Protein AF-A0A4S4ZZF5-F1 (afdb_monomer_lite)

Structure (mmCIF, N/CA/C/O backbone):
data_AF-A0A4S4ZZF5-F1
#
_entry.id   AF-A0A4S4ZZF5-F1
#
loop_
_atom_site.group_PDB
_atom_site.id
_atom_site.type_symbol
_atom_site.label_atom_id
_atom_site.label_alt_id
_atom_site.label_comp_id
_atom_site.label_asym_id
_atom_site.label_entity_id
_atom_site.label_seq_id
_atom_site.pdbx_PDB_ins_code
_atom_site.Cartn_x
_atom_site.Cartn_y
_atom_site.Cartn_z
_atom_site.occupancy
_atom_site.B_iso_or_equiv
_atom_site.auth_seq_id
_atom_site.auth_comp_id
_atom_site.auth_asym_id
_atom_site.auth_atom_id
_atom_site.pdbx_PDB_model_num
ATOM 1 N N . MET A 1 1 ? 10.092 -29.189 5.277 1.00 41.16 1 MET A N 1
ATOM 2 C CA . MET A 1 1 ? 10.350 -27.805 4.803 1.00 41.16 1 MET A CA 1
ATOM 3 C C . MET A 1 1 ? 10.987 -27.735 3.407 1.00 41.16 1 MET A C 1
ATOM 5 O O . MET A 1 1 ? 10.984 -26.665 2.818 1.00 41.16 1 MET A O 1
ATOM 9 N N . HIS A 1 2 ? 11.464 -28.843 2.822 1.00 36.31 2 HIS A N 1
ATOM 10 C CA . HIS A 1 2 ? 12.107 -28.842 1.495 1.00 36.31 2 HIS A CA 1
ATOM 11 C C . HIS A 1 2 ? 11.129 -28.668 0.315 1.00 36.31 2 HIS A C 1
ATOM 13 O O . HIS A 1 2 ? 11.481 -28.087 -0.705 1.00 36.31 2 HIS A O 1
ATOM 19 N N . SER A 1 3 ? 9.857 -29.044 0.479 1.00 37.91 3 SER A N 1
ATOM 20 C CA . SER A 1 3 ? 8.830 -28.929 -0.570 1.00 37.91 3 SER A CA 1
ATOM 21 C C . SER A 1 3 ? 8.403 -27.487 -0.892 1.00 37.91 3 SER A C 1
ATOM 23 O O . SER A 1 3 ? 7.750 -27.259 -1.906 1.00 37.91 3 SER A O 1
ATOM 25 N N . ALA A 1 4 ? 8.736 -26.514 -0.035 1.00 44.81 4 ALA A N 1
ATOM 26 C CA . ALA A 1 4 ? 8.460 -25.095 -0.275 1.00 44.81 4 ALA A CA 1
ATOM 27 C C . ALA A 1 4 ? 9.569 -24.421 -1.105 1.00 44.81 4 ALA A C 1
ATOM 29 O O . ALA A 1 4 ? 9.272 -23.570 -1.936 1.00 44.81 4 ALA A O 1
ATOM 30 N N . LEU A 1 5 ? 10.824 -24.851 -0.936 1.00 48.72 5 LEU A N 1
ATOM 31 C CA . LEU A 1 5 ? 11.985 -24.323 -1.663 1.00 48.72 5 LEU A CA 1
ATOM 32 C C . LEU A 1 5 ? 11.990 -24.746 -3.138 1.00 48.72 5 LEU A C 1
ATOM 34 O O . LEU A 1 5 ? 12.225 -23.914 -4.009 1.00 48.72 5 LEU A O 1
ATOM 38 N N . ILE A 1 6 ? 11.612 -25.995 -3.429 1.00 53.88 6 ILE A N 1
ATOM 39 C CA . ILE A 1 6 ? 11.491 -26.497 -4.811 1.00 53.88 6 ILE A CA 1
ATOM 40 C C . ILE A 1 6 ? 10.441 -25.694 -5.601 1.00 53.88 6 ILE A C 1
ATOM 42 O O . ILE A 1 6 ? 10.640 -25.394 -6.773 1.00 53.88 6 ILE A O 1
ATOM 46 N N . LYS A 1 7 ? 9.349 -25.262 -4.957 1.00 50.53 7 LYS A N 1
ATOM 47 C CA . LYS A 1 7 ? 8.300 -24.460 -5.612 1.00 50.53 7 LYS A CA 1
ATOM 48 C C . LYS A 1 7 ? 8.754 -23.036 -5.946 1.00 50.53 7 LYS A C 1
ATOM 50 O O . LYS A 1 7 ? 8.304 -22.486 -6.945 1.00 50.53 7 LYS A O 1
ATOM 55 N N . ILE A 1 8 ? 9.649 -22.457 -5.142 1.00 58.41 8 ILE A N 1
ATOM 56 C CA . ILE A 1 8 ? 10.219 -21.126 -5.396 1.00 58.41 8 ILE A CA 1
ATOM 57 C C . ILE A 1 8 ? 11.227 -21.198 -6.551 1.00 58.41 8 ILE A C 1
ATOM 59 O O . ILE A 1 8 ? 11.157 -20.377 -7.460 1.00 58.41 8 ILE A O 1
ATOM 63 N N . LEU A 1 9 ? 12.091 -22.220 -6.578 1.00 55.22 9 LEU A N 1
ATOM 64 C CA . LEU A 1 9 ? 13.053 -22.430 -7.669 1.00 55.22 9 LEU A CA 1
ATOM 65 C C . LEU A 1 9 ? 12.366 -22.692 -9.017 1.00 55.22 9 LEU A C 1
ATOM 67 O O . LEU A 1 9 ? 12.744 -22.094 -10.020 1.00 55.22 9 LEU A O 1
ATOM 71 N N . VAL A 1 10 ? 11.305 -23.504 -9.036 1.00 59.22 10 VAL A N 1
ATOM 72 C CA . VAL A 1 10 ? 10.522 -23.748 -10.260 1.00 59.22 10 VAL A CA 1
ATOM 73 C C . VAL A 1 10 ? 9.772 -22.486 -10.709 1.00 59.22 10 VAL A C 1
ATOM 75 O O . VAL A 1 10 ? 9.720 -22.205 -11.901 1.00 59.22 10 VAL A O 1
ATOM 78 N N . GLY A 1 11 ? 9.245 -21.678 -9.781 1.00 52.75 11 GLY A N 1
ATOM 79 C CA . GLY A 1 11 ? 8.575 -20.415 -10.119 1.00 52.75 11 GLY A CA 1
ATOM 80 C C . GLY A 1 11 ? 9.515 -19.365 -10.722 1.00 52.75 11 GLY A C 1
ATOM 81 O O . GLY A 1 11 ? 9.138 -18.669 -11.663 1.00 52.75 11 GLY A O 1
ATOM 82 N N . VAL A 1 12 ? 10.751 -19.287 -10.222 1.00 56.88 12 VAL A N 1
ATOM 83 C CA . VAL A 1 12 ? 11.774 -18.360 -10.733 1.00 56.88 12 VAL A CA 1
ATOM 84 C C . VAL A 1 12 ? 12.335 -18.837 -12.077 1.00 56.88 12 VAL A C 1
ATOM 86 O O . VAL A 1 12 ? 12.456 -18.031 -12.997 1.00 56.88 12 VAL A O 1
ATOM 89 N N . ALA A 1 13 ? 12.587 -20.140 -12.244 1.00 52.94 13 ALA A N 1
ATOM 90 C CA . ALA A 1 13 ? 13.063 -20.700 -13.511 1.00 52.94 13 ALA A CA 1
ATOM 91 C C . ALA A 1 13 ? 12.026 -20.574 -14.644 1.00 52.94 13 ALA A C 1
ATOM 93 O O . ALA A 1 13 ? 12.381 -20.248 -15.774 1.00 52.94 13 ALA A O 1
ATOM 94 N N . VAL A 1 14 ? 10.734 -20.753 -14.346 1.00 53.66 14 VAL A N 1
ATOM 95 C CA . VAL A 1 14 ? 9.650 -20.575 -15.331 1.00 53.66 14 VAL A CA 1
ATOM 96 C C . VAL A 1 14 ? 9.395 -19.090 -15.630 1.00 53.66 14 VAL A C 1
ATOM 98 O O . VAL A 1 14 ? 9.066 -18.747 -16.762 1.00 53.66 14 VAL A O 1
ATOM 101 N N . GLY A 1 15 ? 9.601 -18.195 -14.657 1.00 48.75 15 GLY A N 1
ATOM 102 C CA . GLY A 1 15 ? 9.485 -16.746 -14.858 1.00 48.75 15 GLY A CA 1
ATOM 103 C C . GLY A 1 15 ? 10.604 -16.137 -15.712 1.00 48.75 15 GLY A C 1
ATOM 104 O O . GLY A 1 15 ? 10.357 -15.165 -16.419 1.00 48.75 15 GLY A O 1
ATOM 105 N N . LEU A 1 16 ? 11.809 -16.717 -15.677 1.00 51.06 16 LEU A N 1
ATOM 106 C CA . LEU A 1 16 ? 12.965 -16.272 -16.471 1.00 51.06 16 LEU A CA 1
ATOM 107 C C . LEU A 1 16 ? 13.123 -17.026 -17.805 1.00 51.06 16 LEU A C 1
ATOM 109 O O . LEU A 1 16 ? 13.765 -16.514 -18.716 1.00 51.06 16 LEU A O 1
ATOM 113 N N . GLY A 1 17 ? 12.533 -18.217 -17.949 1.00 43.91 17 GLY A N 1
ATOM 114 C CA . GLY A 1 17 ? 12.704 -19.077 -19.128 1.00 43.91 17 GLY A CA 1
ATOM 115 C C . GLY A 1 17 ? 11.714 -18.871 -20.284 1.00 43.91 17 GLY A C 1
ATOM 116 O O . GLY A 1 17 ? 11.880 -19.494 -21.327 1.00 43.91 17 GLY A O 1
ATOM 117 N N . LEU A 1 18 ? 10.685 -18.026 -20.142 1.00 41.72 18 LEU A N 1
ATOM 118 C CA . LEU A 1 18 ? 9.581 -17.925 -21.119 1.00 41.72 18 LEU A CA 1
ATOM 119 C C . LEU A 1 18 ? 9.715 -16.808 -22.171 1.00 41.72 18 LEU A C 1
ATOM 121 O O . LEU A 1 18 ? 8.784 -16.585 -22.941 1.00 41.72 18 LEU A O 1
ATOM 125 N N . THR A 1 19 ? 10.870 -16.145 -22.268 1.00 46.75 19 THR A N 1
ATOM 126 C CA . THR A 1 19 ? 11.164 -15.162 -23.332 1.00 46.75 19 THR A CA 1
ATOM 127 C C . THR A 1 19 ? 12.429 -15.488 -24.129 1.00 46.75 19 THR A C 1
ATOM 129 O O . THR A 1 19 ? 13.097 -14.583 -24.615 1.00 46.75 19 THR A O 1
ATOM 132 N N . LEU A 1 20 ? 12.769 -16.770 -24.300 1.00 41.78 20 LEU A N 1
ATOM 133 C CA . LEU A 1 20 ? 13.701 -17.204 -25.350 1.00 41.78 20 LEU A CA 1
ATOM 134 C C . LEU A 1 20 ? 12.932 -17.890 -26.483 1.00 41.78 20 LEU A C 1
ATOM 136 O O . LEU A 1 20 ? 13.049 -19.089 -26.723 1.00 41.78 20 LEU A O 1
ATOM 140 N N . THR A 1 21 ? 12.108 -17.116 -27.187 1.00 44.59 21 THR A N 1
ATOM 141 C CA . THR A 1 21 ? 11.598 -17.510 -28.503 1.00 44.59 21 THR A CA 1
ATOM 142 C C . THR A 1 21 ? 12.771 -17.515 -29.480 1.00 44.59 21 THR A C 1
ATOM 144 O O . THR A 1 21 ? 13.311 -16.467 -29.819 1.00 44.59 21 THR A O 1
ATOM 147 N N . SER A 1 22 ? 13.175 -18.719 -29.880 1.00 45.62 22 SER A N 1
ATOM 148 C CA . SER A 1 22 ? 14.111 -19.063 -30.954 1.00 45.62 22 SER A CA 1
ATOM 149 C C . SER A 1 22 ? 14.162 -18.036 -32.096 1.00 45.62 22 SER A C 1
ATOM 151 O O . SER A 1 22 ? 13.280 -18.013 -32.956 1.00 45.62 22 SER A O 1
ATOM 153 N N . ALA A 1 23 ? 15.221 -17.225 -32.125 1.00 39.56 23 ALA A N 1
ATOM 154 C CA . ALA A 1 23 ? 15.577 -16.408 -33.277 1.00 39.56 23 ALA A CA 1
ATOM 155 C C . ALA A 1 23 ? 16.380 -17.273 -34.259 1.00 39.56 23 ALA A C 1
ATOM 157 O O . ALA A 1 23 ? 17.528 -17.633 -34.008 1.00 39.56 23 ALA A O 1
ATOM 158 N N . THR A 1 24 ? 15.753 -17.640 -35.372 1.00 44.72 24 THR A N 1
ATOM 159 C CA . THR A 1 24 ? 16.416 -18.244 -36.530 1.00 44.72 24 THR A CA 1
ATOM 160 C C . THR A 1 24 ? 17.381 -17.236 -37.151 1.00 44.72 24 THR A C 1
ATOM 162 O O . THR A 1 24 ? 16.962 -16.170 -37.604 1.00 44.72 24 THR A O 1
ATOM 165 N N . THR A 1 25 ? 18.667 -17.573 -37.188 1.00 41.81 25 THR A N 1
ATOM 166 C CA . THR A 1 25 ? 19.725 -16.791 -37.833 1.00 41.81 25 THR A CA 1
ATOM 167 C C . THR A 1 25 ? 19.652 -16.948 -39.352 1.00 41.81 25 THR A C 1
ATOM 169 O O . THR A 1 25 ? 20.185 -17.892 -39.928 1.00 41.81 25 THR A O 1
ATOM 172 N N . ALA A 1 26 ? 18.972 -16.011 -40.013 1.00 41.19 26 ALA A N 1
ATOM 173 C CA . ALA A 1 26 ? 19.034 -15.846 -41.461 1.00 41.19 26 ALA A CA 1
ATOM 174 C C . ALA A 1 26 ? 20.100 -14.794 -41.810 1.00 41.19 26 ALA A C 1
ATOM 176 O O . ALA A 1 26 ? 19.986 -13.625 -41.442 1.00 41.19 26 ALA A O 1
ATOM 177 N N . THR A 1 27 ? 21.145 -15.215 -42.518 1.00 50.47 27 THR A N 1
ATOM 178 C CA . THR A 1 27 ? 22.178 -14.356 -43.105 1.00 50.47 27 THR A CA 1
ATOM 179 C C . THR A 1 27 ? 21.578 -13.585 -44.283 1.00 50.47 27 THR A C 1
ATOM 181 O O . THR A 1 27 ? 21.389 -14.143 -45.362 1.00 50.47 27 THR A O 1
ATOM 184 N N . ALA A 1 28 ? 21.257 -12.305 -44.078 1.00 41.53 28 ALA A N 1
ATOM 185 C CA . ALA A 1 28 ? 20.719 -11.424 -45.113 1.00 41.53 28 ALA A CA 1
ATOM 186 C C . ALA A 1 28 ? 21.719 -10.320 -45.493 1.00 41.53 28 ALA A C 1
ATOM 188 O O . ALA A 1 28 ? 22.260 -9.610 -44.646 1.00 41.53 28 ALA A O 1
ATOM 189 N N . THR A 1 29 ? 21.944 -10.197 -46.800 1.00 49.84 29 THR A N 1
ATOM 190 C CA . THR A 1 29 ? 22.706 -9.155 -47.503 1.00 49.84 29 THR A CA 1
ATOM 191 C C . THR A 1 29 ? 22.197 -7.735 -47.199 1.00 49.84 29 THR A C 1
ATOM 193 O O . THR A 1 29 ? 20.985 -7.541 -47.086 1.00 49.84 29 THR A O 1
ATOM 196 N N . PRO A 1 30 ? 23.084 -6.722 -47.113 1.00 48.88 30 PRO A N 1
ATOM 197 C CA . PRO A 1 30 ? 22.718 -5.376 -46.674 1.00 48.88 30 PR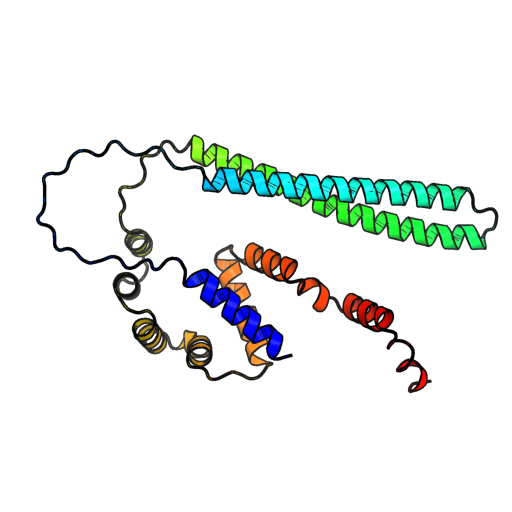O A CA 1
ATOM 198 C C . PRO A 1 30 ? 21.923 -4.618 -47.750 1.00 48.88 30 PRO A C 1
ATOM 200 O O . PRO A 1 30 ? 22.441 -4.297 -48.818 1.00 48.88 30 PRO A O 1
ATOM 203 N N . ALA A 1 31 ? 20.659 -4.316 -47.445 1.00 53.38 31 ALA A N 1
ATOM 204 C CA . ALA A 1 31 ? 19.795 -3.425 -48.217 1.00 53.38 31 ALA A CA 1
ATOM 205 C C . ALA A 1 31 ? 19.969 -1.953 -47.769 1.00 53.38 31 ALA A C 1
ATOM 207 O O . ALA A 1 31 ? 20.308 -1.699 -46.608 1.00 53.38 31 ALA A O 1
ATOM 208 N N . PRO A 1 32 ? 19.751 -0.966 -48.661 1.00 48.53 32 PRO A N 1
ATOM 209 C CA . PRO A 1 32 ? 19.910 0.452 -48.344 1.00 48.53 32 PRO A CA 1
ATOM 210 C C . PRO A 1 32 ? 18.928 0.910 -47.254 1.00 48.53 32 PRO A C 1
ATOM 212 O O . PRO A 1 32 ? 17.741 0.594 -47.288 1.00 48.53 32 PRO A O 1
ATOM 215 N N . ARG A 1 33 ? 19.455 1.667 -46.281 1.00 46.38 33 ARG A N 1
ATOM 216 C CA . ARG A 1 33 ? 18.752 2.150 -45.083 1.00 46.38 33 ARG A CA 1
ATOM 217 C C . ARG A 1 33 ? 17.609 3.098 -45.460 1.00 46.38 33 ARG A C 1
ATOM 219 O O . ARG A 1 33 ? 17.845 4.265 -45.768 1.00 46.38 33 ARG A O 1
ATOM 226 N N . ALA A 1 34 ? 16.375 2.606 -45.395 1.00 45.88 34 ALA A N 1
ATOM 227 C CA . ALA A 1 34 ? 15.198 3.457 -45.286 1.00 45.88 34 ALA A CA 1
ATOM 228 C C . ALA A 1 34 ? 15.243 4.170 -43.924 1.00 45.88 34 ALA A C 1
ATOM 230 O O . ALA A 1 34 ? 15.490 3.536 -42.901 1.00 45.88 34 ALA A O 1
ATOM 231 N N . GLN A 1 35 ? 15.047 5.488 -43.910 1.00 50.47 35 GLN A N 1
ATOM 232 C CA . GLN A 1 35 ? 14.904 6.259 -42.677 1.00 50.47 35 GLN A CA 1
ATOM 233 C C . GLN A 1 35 ? 13.591 5.840 -42.000 1.00 50.47 35 GLN A C 1
ATOM 235 O O . GLN A 1 35 ? 12.517 6.315 -42.366 1.00 50.47 35 GLN A O 1
ATOM 240 N N . GLU A 1 36 ? 13.672 4.906 -41.051 1.00 51.97 36 GLU A N 1
ATOM 241 C CA . GLU A 1 36 ? 12.562 4.556 -40.168 1.00 51.97 36 GLU A CA 1
ATOM 242 C C . GLU A 1 36 ? 12.167 5.797 -39.368 1.00 51.97 36 GLU A C 1
ATOM 244 O O . GLU A 1 36 ? 12.948 6.339 -38.583 1.00 51.97 36 GLU A O 1
ATOM 249 N N . ALA A 1 37 ? 10.945 6.276 -39.603 1.00 57.44 37 ALA A N 1
ATOM 250 C CA . ALA A 1 37 ? 10.332 7.300 -38.779 1.00 57.44 37 ALA A CA 1
ATOM 251 C C . ALA A 1 37 ? 10.363 6.817 -37.323 1.00 57.44 37 ALA A C 1
ATOM 253 O O . ALA A 1 37 ? 9.796 5.770 -37.010 1.00 57.44 37 ALA A O 1
ATOM 254 N N . ALA A 1 38 ? 11.059 7.560 -36.459 1.00 57.72 38 ALA A N 1
ATOM 255 C CA . ALA A 1 38 ? 11.236 7.214 -35.056 1.00 57.72 38 ALA A CA 1
ATOM 256 C C . ALA A 1 38 ? 9.875 6.900 -34.419 1.00 57.72 38 ALA A C 1
ATOM 258 O O . ALA A 1 38 ? 9.002 7.768 -34.326 1.00 57.72 38 ALA A O 1
ATOM 259 N N . ALA A 1 39 ? 9.684 5.641 -34.019 1.00 62.38 39 ALA A N 1
ATOM 260 C CA . ALA A 1 39 ? 8.482 5.215 -33.326 1.00 62.38 39 ALA A CA 1
ATOM 261 C C . ALA A 1 39 ? 8.327 6.044 -32.043 1.00 62.38 39 ALA A C 1
ATOM 263 O O . ALA A 1 39 ? 9.288 6.250 -31.300 1.00 62.38 39 ALA A O 1
ATOM 264 N N . ALA A 1 40 ? 7.114 6.544 -31.795 1.00 65.25 40 ALA A N 1
ATOM 265 C CA . ALA A 1 40 ? 6.814 7.286 -30.579 1.00 65.25 40 ALA A CA 1
ATOM 266 C C . ALA A 1 40 ? 7.164 6.442 -29.333 1.00 65.25 40 ALA A C 1
ATOM 268 O O . ALA A 1 40 ? 6.969 5.223 -29.357 1.00 65.25 40 ALA A O 1
ATOM 269 N N . PRO A 1 41 ? 7.647 7.063 -28.240 1.00 71.62 41 PRO A N 1
ATOM 270 C CA . PRO A 1 41 ? 8.033 6.337 -27.036 1.00 71.62 41 PRO A CA 1
ATOM 271 C C . PRO A 1 41 ? 6.845 5.550 -26.468 1.00 71.62 41 PRO A C 1
ATOM 273 O O . PRO A 1 41 ? 5.797 6.119 -26.140 1.00 71.62 41 PRO A O 1
ATOM 276 N N . ASP A 1 42 ? 7.003 4.231 -26.330 1.00 86.19 42 ASP A N 1
ATOM 277 C CA . ASP A 1 42 ? 5.960 3.379 -25.763 1.00 86.19 42 ASP A CA 1
ATOM 278 C C . ASP A 1 42 ? 5.901 3.524 -24.231 1.00 86.19 42 ASP A C 1
ATOM 280 O O . ASP A 1 42 ? 6.654 2.913 -23.470 1.00 86.19 42 ASP A O 1
ATOM 284 N N . CYS A 1 43 ? 4.963 4.343 -23.751 1.00 92.38 43 CYS A N 1
ATOM 285 C CA . CYS A 1 43 ? 4.693 4.522 -22.323 1.00 92.38 43 CYS A CA 1
ATOM 286 C C . CYS A 1 43 ? 3.697 3.487 -21.745 1.00 92.38 43 CYS A C 1
ATOM 288 O O . CYS A 1 43 ? 3.217 3.669 -20.613 1.00 92.38 43 CYS A O 1
ATOM 290 N N . SER A 1 44 ? 3.365 2.412 -22.476 1.00 92.50 44 SER A N 1
ATOM 291 C CA . SER A 1 44 ? 2.393 1.381 -22.070 1.00 92.50 44 SER A CA 1
ATOM 292 C C . SER A 1 44 ? 2.718 0.770 -20.701 1.00 92.50 44 SER A C 1
ATOM 294 O O . SER A 1 44 ? 1.860 0.762 -19.810 1.00 92.50 44 SER A O 1
ATOM 296 N N . ALA A 1 45 ? 3.974 0.384 -20.462 1.00 87.00 45 ALA A N 1
ATOM 297 C CA . ALA A 1 45 ? 4.426 -0.182 -19.190 1.00 87.00 45 ALA A CA 1
ATOM 298 C C . ALA A 1 45 ? 4.199 0.771 -17.997 1.00 87.00 45 ALA A C 1
ATOM 300 O O . ALA A 1 45 ? 3.715 0.358 -16.936 1.00 87.00 45 ALA A O 1
ATOM 301 N N . ARG A 1 46 ? 4.475 2.073 -18.168 1.00 92.62 46 ARG A N 1
ATOM 302 C CA . ARG A 1 46 ? 4.263 3.094 -17.120 1.00 92.62 46 ARG A CA 1
ATOM 303 C C . ARG A 1 46 ? 2.775 3.309 -16.835 1.00 92.62 46 ARG A C 1
ATOM 305 O O . ARG A 1 46 ? 2.387 3.494 -15.679 1.00 92.62 46 ARG A O 1
ATOM 312 N N . SER A 1 47 ? 1.931 3.242 -17.864 1.00 95.38 47 SER A N 1
ATOM 313 C CA . SER A 1 47 ? 0.474 3.330 -17.706 1.00 95.38 47 SER A CA 1
ATOM 314 C C . SER A 1 47 ? -0.104 2.145 -16.926 1.00 95.38 47 SER A C 1
ATOM 316 O O . SER A 1 47 ? -0.899 2.349 -16.001 1.00 95.38 47 SER A O 1
ATOM 318 N N . ALA A 1 48 ? 0.376 0.929 -17.202 1.00 94.25 48 ALA A N 1
ATOM 319 C CA . ALA A 1 48 ? -0.012 -0.273 -16.474 1.00 94.25 48 ALA A CA 1
ATOM 320 C C . ALA A 1 48 ? 0.429 -0.206 -15.001 1.00 94.25 48 ALA A C 1
ATOM 322 O O . ALA A 1 48 ? -0.351 -0.530 -14.101 1.00 94.25 48 ALA A O 1
ATOM 323 N N . ALA A 1 49 ? 1.643 0.284 -14.729 1.00 90.12 49 ALA A N 1
ATOM 324 C CA . ALA A 1 49 ? 2.134 0.486 -13.365 1.00 90.12 49 ALA A CA 1
ATOM 325 C C . ALA A 1 49 ? 1.264 1.483 -12.571 1.00 90.12 49 ALA A C 1
ATOM 327 O O . ALA A 1 49 ? 0.914 1.229 -11.413 1.00 90.12 49 ALA A O 1
ATOM 328 N N . LEU A 1 50 ? 0.844 2.590 -13.198 1.00 97.19 50 LEU A N 1
ATOM 329 C CA . LEU A 1 50 ? -0.063 3.559 -12.575 1.00 97.19 50 LEU A CA 1
ATOM 330 C C . LEU A 1 50 ? -1.444 2.953 -12.275 1.00 97.19 50 LEU A C 1
ATOM 332 O O . LEU A 1 50 ? -2.011 3.234 -11.213 1.00 97.19 50 LEU A O 1
ATOM 336 N N . ALA A 1 51 ? -1.983 2.123 -13.173 1.00 97.50 51 ALA A N 1
ATOM 337 C CA . ALA A 1 51 ? -3.251 1.428 -12.952 1.00 97.50 51 ALA A CA 1
ATOM 338 C C . ALA A 1 51 ? -3.184 0.521 -11.709 1.00 97.50 51 ALA A C 1
ATOM 340 O O . ALA A 1 51 ? -3.982 0.693 -10.781 1.00 97.50 51 ALA A O 1
ATOM 341 N N . ARG A 1 52 ? -2.151 -0.330 -11.608 1.00 96.25 52 ARG A N 1
ATOM 342 C CA . ARG A 1 52 ? -1.918 -1.193 -10.430 1.00 96.25 52 ARG A CA 1
ATOM 343 C C . ARG A 1 52 ? -1.765 -0.379 -9.140 1.00 96.25 52 ARG A C 1
ATOM 345 O O . ARG A 1 52 ? -2.333 -0.722 -8.098 1.00 96.25 52 ARG A O 1
ATOM 352 N N . ALA A 1 53 ? -1.047 0.746 -9.194 1.00 95.12 53 ALA A N 1
ATOM 353 C CA . ALA A 1 53 ? -0.888 1.630 -8.039 1.00 95.12 53 ALA A CA 1
ATOM 354 C C . ALA A 1 53 ? -2.234 2.218 -7.565 1.00 95.12 53 ALA A C 1
ATOM 356 O O . ALA A 1 53 ? -2.490 2.287 -6.356 1.00 95.12 53 ALA A O 1
ATOM 357 N N . ARG A 1 54 ? -3.117 2.609 -8.497 1.00 98.44 54 ARG A N 1
ATOM 358 C CA . ARG A 1 54 ? -4.467 3.117 -8.188 1.00 98.44 54 ARG A CA 1
ATOM 359 C C . ARG A 1 54 ? -5.354 2.046 -7.560 1.00 98.44 54 ARG A C 1
ATOM 361 O O . ARG A 1 54 ? -6.033 2.335 -6.573 1.00 98.44 54 ARG A O 1
ATOM 368 N N . GLU A 1 55 ? -5.317 0.823 -8.073 1.00 97.25 55 GLU A N 1
ATOM 369 C CA . GLU A 1 55 ? -6.063 -0.306 -7.507 1.00 97.25 55 GLU A CA 1
ATOM 370 C C . GLU A 1 55 ? -5.627 -0.611 -6.070 1.00 97.25 55 GLU A C 1
ATOM 372 O O . GLU A 1 55 ? -6.467 -0.697 -5.164 1.00 97.25 55 GLU A O 1
ATOM 377 N N . ASN A 1 56 ? -4.313 -0.673 -5.824 1.00 94.75 56 ASN A N 1
ATOM 378 C CA . ASN A 1 56 ? -3.768 -0.862 -4.480 1.00 94.75 56 ASN A CA 1
ATOM 379 C C . ASN A 1 56 ? -4.194 0.282 -3.544 1.00 94.75 56 ASN A C 1
ATOM 381 O O . ASN A 1 56 ? -4.669 0.032 -2.431 1.00 94.75 56 ASN A O 1
ATOM 385 N N . TYR A 1 57 ? -4.121 1.541 -3.993 1.00 98.00 57 TYR A N 1
ATOM 386 C CA . TYR A 1 57 ? -4.633 2.680 -3.224 1.00 98.00 57 TYR A CA 1
ATOM 387 C C . TYR A 1 57 ? -6.128 2.530 -2.889 1.00 98.00 57 TYR A C 1
ATOM 389 O O . TYR A 1 57 ? -6.515 2.693 -1.725 1.00 98.00 57 TYR A O 1
ATOM 397 N N . GLY A 1 58 ? -6.959 2.147 -3.863 1.00 97.06 58 GLY A N 1
ATOM 398 C CA . GLY A 1 58 ? -8.389 1.893 -3.665 1.00 97.06 58 GLY A CA 1
ATOM 399 C C . GLY A 1 58 ? -8.657 0.784 -2.642 1.00 97.06 58 GLY A C 1
ATOM 400 O O . GLY A 1 58 ? -9.487 0.939 -1.737 1.00 97.06 58 GLY A O 1
ATOM 401 N N . HIS A 1 59 ? -7.910 -0.320 -2.707 1.00 97.19 59 HIS A N 1
ATOM 402 C CA . HIS A 1 59 ? -7.970 -1.388 -1.709 1.00 97.19 59 HIS A CA 1
ATOM 403 C C . HIS A 1 59 ? -7.582 -0.888 -0.304 1.00 97.19 59 HIS A C 1
ATOM 405 O O . HIS A 1 59 ? -8.347 -1.071 0.652 1.00 97.19 59 HIS A O 1
ATOM 411 N N . ARG A 1 60 ? -6.447 -0.189 -0.162 1.00 96.94 60 ARG A N 1
ATOM 412 C CA . ARG A 1 60 ? -5.991 0.358 1.131 1.00 96.94 60 ARG A CA 1
ATOM 413 C C . ARG A 1 60 ? -6.970 1.379 1.709 1.00 96.94 60 ARG A C 1
ATOM 415 O O . ARG A 1 60 ? -7.186 1.381 2.922 1.00 96.94 60 ARG A O 1
ATOM 422 N N . SER A 1 61 ? -7.601 2.195 0.866 1.00 98.25 61 SER A N 1
ATOM 423 C CA . SER A 1 61 ? -8.624 3.163 1.277 1.00 98.25 61 SER A CA 1
ATOM 424 C C . SER A 1 61 ? -9.838 2.468 1.910 1.00 98.25 61 SER A C 1
ATOM 426 O O . SER A 1 61 ? -10.251 2.814 3.022 1.00 98.25 61 SER A O 1
ATOM 428 N N . ARG A 1 62 ? -10.345 1.394 1.286 1.00 98.00 62 ARG A N 1
ATOM 429 C CA . ARG A 1 62 ? -11.448 0.584 1.842 1.00 98.00 62 ARG A CA 1
ATOM 430 C C . ARG A 1 62 ? -11.083 -0.043 3.191 1.00 98.00 62 ARG A C 1
ATOM 432 O O . ARG A 1 62 ? -11.877 0.011 4.135 1.00 98.00 62 ARG A O 1
ATOM 439 N N . VAL A 1 63 ? -9.874 -0.594 3.316 1.00 96.50 63 VAL A N 1
ATOM 440 C CA . VAL A 1 63 ? -9.377 -1.175 4.579 1.00 96.50 63 VAL A CA 1
ATOM 441 C C . VAL A 1 63 ? -9.260 -0.112 5.678 1.00 96.50 63 VAL A C 1
ATOM 443 O O . VAL A 1 63 ? -9.675 -0.355 6.816 1.00 96.50 63 VAL A O 1
ATOM 446 N N . PHE A 1 64 ? -8.759 1.081 5.352 1.00 98.19 64 PHE A N 1
ATOM 447 C CA . PHE A 1 64 ? -8.686 2.206 6.285 1.00 98.19 64 PHE A CA 1
ATOM 448 C C . PHE A 1 64 ? -10.078 2.626 6.786 1.00 98.19 64 PHE A C 1
ATOM 450 O O . PHE A 1 64 ? -10.278 2.771 7.995 1.00 98.19 64 PHE A O 1
ATOM 457 N N . THR A 1 65 ? -11.064 2.739 5.893 1.00 98.38 65 THR A N 1
ATOM 458 C CA . THR A 1 65 ? -12.453 3.069 6.258 1.00 98.38 65 THR A CA 1
ATOM 459 C C . THR A 1 65 ? -13.066 2.020 7.188 1.00 98.38 65 THR A C 1
ATOM 461 O O . THR A 1 65 ? -13.660 2.372 8.212 1.00 98.38 65 THR A O 1
ATOM 464 N N . ARG A 1 66 ? -12.854 0.723 6.918 1.00 97.88 66 ARG A N 1
ATOM 465 C CA . ARG A 1 66 ? -13.286 -0.364 7.819 1.00 97.88 66 ARG A CA 1
ATOM 466 C C . ARG A 1 66 ? -12.638 -0.244 9.204 1.00 97.88 66 ARG A C 1
ATOM 468 O O . ARG A 1 66 ? -13.333 -0.357 10.216 1.00 97.88 66 ARG A O 1
ATOM 475 N N . ALA A 1 67 ? -11.338 0.050 9.270 1.00 97.56 67 ALA A N 1
ATOM 476 C CA . ALA A 1 67 ? -10.634 0.262 10.538 1.00 97.56 67 ALA A CA 1
ATOM 477 C C . ALA A 1 67 ? -11.171 1.485 11.306 1.00 97.56 67 ALA A C 1
ATOM 479 O O . ALA A 1 67 ? -11.339 1.426 12.527 1.00 97.56 67 ALA A O 1
ATOM 480 N N . ARG A 1 68 ? -11.505 2.576 10.604 1.00 98.56 68 ARG A N 1
ATOM 481 C CA . ARG A 1 68 ? -12.117 3.774 11.200 1.00 98.56 68 ARG A CA 1
ATOM 482 C C . ARG A 1 68 ? -13.484 3.451 11.806 1.00 98.56 68 ARG A C 1
ATOM 484 O O . ARG A 1 68 ? -13.740 3.807 12.958 1.00 98.56 68 ARG A O 1
ATOM 491 N N . ASN A 1 69 ? -14.323 2.714 11.080 1.00 98.25 69 ASN A N 1
ATOM 492 C CA . ASN A 1 69 ? -15.633 2.275 11.565 1.00 98.25 69 ASN A CA 1
ATOM 493 C C . ASN A 1 69 ? -15.516 1.341 12.780 1.00 98.25 69 ASN A C 1
ATOM 495 O O . ASN A 1 69 ? -16.285 1.473 13.734 1.00 98.25 69 ASN A O 1
ATOM 499 N N . ALA A 1 70 ? -14.509 0.461 12.810 1.00 97.75 70 ALA A N 1
ATOM 500 C CA . ALA A 1 70 ? -14.232 -0.389 13.967 1.00 97.75 70 ALA A CA 1
ATOM 501 C C . ALA A 1 70 ? -13.882 0.428 15.226 1.00 97.75 70 ALA A C 1
ATOM 503 O O . ALA A 1 70 ? -14.389 0.130 16.309 1.00 97.75 70 ALA A O 1
ATOM 504 N N . VAL A 1 71 ? -13.086 1.499 15.094 1.00 98.56 71 VAL A N 1
ATOM 505 C CA . VAL A 1 71 ? -12.795 2.422 16.209 1.00 98.56 71 VAL A CA 1
ATOM 506 C C . VAL A 1 71 ? -14.069 3.107 16.709 1.00 98.56 71 VAL A C 1
ATOM 508 O O . VAL A 1 71 ? -14.280 3.188 17.920 1.00 98.56 71 VAL A O 1
ATOM 511 N N . LEU A 1 72 ? -14.940 3.574 15.808 1.00 98.69 72 LEU A N 1
ATOM 512 C CA . LEU A 1 72 ? -16.213 4.202 16.186 1.00 98.69 72 LEU A CA 1
ATOM 513 C C . LEU A 1 72 ? -17.138 3.220 16.920 1.00 98.69 72 LEU A C 1
ATOM 515 O O . LEU A 1 72 ? -17.686 3.567 17.969 1.00 98.69 72 LEU A O 1
ATOM 519 N N . LYS A 1 73 ? -17.266 1.982 16.424 1.00 98.25 73 LYS A N 1
ATOM 520 C CA . LYS A 1 73 ? -18.050 0.919 17.077 1.00 98.25 73 LYS A CA 1
ATOM 521 C C . LYS A 1 73 ? -17.494 0.591 18.467 1.00 98.25 73 LYS A C 1
ATOM 523 O O . LYS A 1 73 ? -18.265 0.515 19.423 1.00 98.25 73 LYS A O 1
ATOM 528 N N . ALA A 1 74 ? -16.172 0.470 18.600 1.00 98.25 74 ALA A N 1
ATOM 529 C CA . ALA A 1 74 ? -15.517 0.208 19.881 1.00 98.25 74 ALA A CA 1
ATOM 530 C C . ALA A 1 74 ? -15.752 1.347 20.892 1.00 98.25 74 ALA A C 1
ATOM 532 O O . ALA A 1 74 ? -16.121 1.076 22.033 1.00 98.25 74 ALA A O 1
ATOM 533 N N . LYS A 1 75 ? -15.643 2.615 20.464 1.00 98.56 75 LYS A N 1
ATOM 534 C CA . LYS A 1 75 ? -15.946 3.785 21.311 1.00 98.56 75 LYS A CA 1
ATOM 535 C C . LYS A 1 75 ? -17.408 3.816 21.765 1.00 98.56 75 LYS A C 1
ATOM 537 O O . LYS A 1 75 ? -17.687 4.133 22.918 1.00 98.56 75 LYS A O 1
ATOM 542 N N . ARG A 1 76 ? -18.357 3.485 20.881 1.00 98.62 76 ARG A N 1
ATOM 543 C CA . ARG A 1 76 ? -19.783 3.385 21.249 1.00 98.62 76 ARG A CA 1
ATOM 544 C C . ARG A 1 76 ? -20.012 2.281 22.287 1.00 98.62 76 ARG A C 1
ATOM 546 O O . ARG A 1 76 ? -20.740 2.504 23.247 1.00 98.62 76 ARG A O 1
ATOM 553 N N . ALA A 1 77 ? -19.370 1.122 22.126 1.00 98.06 77 ALA A N 1
ATOM 554 C CA . ALA A 1 77 ? -19.460 0.022 23.087 1.00 98.06 77 ALA A CA 1
ATOM 555 C C . ALA A 1 77 ? -18.844 0.373 24.454 1.00 98.06 77 ALA A C 1
ATOM 557 O O . ALA A 1 77 ? -19.397 -0.003 25.482 1.00 98.06 77 ALA A O 1
ATOM 558 N N . GLU A 1 78 ? -17.734 1.115 24.472 1.00 98.31 78 GLU A N 1
ATOM 559 C CA . GLU A 1 78 ? -17.129 1.646 25.700 1.00 98.31 78 GLU A CA 1
ATOM 560 C C . GLU A 1 78 ? -18.074 2.618 26.422 1.00 98.31 78 GLU A C 1
ATOM 562 O O . GLU A 1 78 ? -18.302 2.463 27.620 1.00 98.31 78 GLU A O 1
ATOM 567 N N . LYS A 1 79 ? -18.691 3.563 25.695 1.00 98.38 79 LYS A N 1
ATOM 568 C CA . LYS A 1 79 ? -19.662 4.517 26.263 1.00 98.38 79 LYS A CA 1
ATOM 569 C C . LYS A 1 79 ? -20.917 3.841 26.825 1.00 98.38 79 LYS A C 1
ATOM 571 O O . LYS A 1 79 ? -21.441 4.293 27.835 1.00 98.38 79 LYS A O 1
ATOM 576 N N . ARG A 1 80 ? -21.392 2.765 26.187 1.00 98.19 80 ARG A N 1
ATOM 577 C CA . ARG A 1 80 ? -22.569 1.994 26.634 1.00 98.19 80 ARG A CA 1
ATOM 578 C C . ARG A 1 80 ? -22.287 1.078 27.833 1.00 98.19 80 ARG A C 1
ATOM 580 O O . ARG A 1 80 ? -23.228 0.564 28.431 1.00 98.19 80 ARG A O 1
ATOM 587 N N . ALA A 1 81 ? -21.024 0.842 28.188 1.00 98.25 81 ALA A N 1
ATOM 588 C CA . ALA A 1 81 ? -20.681 -0.002 29.327 1.00 98.25 81 ALA A CA 1
ATOM 589 C C . ALA A 1 81 ? -20.999 0.716 30.651 1.00 98.25 81 ALA A C 1
ATOM 591 O O . ALA A 1 81 ? -20.458 1.786 30.927 1.00 98.25 81 ALA A O 1
ATOM 592 N N . LYS A 1 82 ? -21.853 0.112 31.488 1.00 98.00 82 LYS A N 1
ATOM 593 C CA . LYS A 1 82 ? -22.295 0.710 32.761 1.00 98.00 82 LYS A CA 1
ATOM 594 C C . LYS A 1 82 ? -21.273 0.537 33.893 1.00 98.00 82 LYS A C 1
ATOM 596 O O . LYS A 1 82 ? -21.057 1.457 34.671 1.00 98.00 82 LYS A O 1
ATOM 601 N N . THR A 1 83 ? -20.594 -0.610 33.965 1.00 98.50 83 THR A N 1
ATOM 602 C CA . THR A 1 83 ? -19.684 -0.931 35.079 1.00 98.50 83 THR A CA 1
ATOM 603 C C . THR A 1 83 ? -18.236 -0.517 34.803 1.00 98.50 83 THR A C 1
ATOM 605 O O . THR A 1 83 ? -17.765 -0.547 33.661 1.00 98.50 83 THR A O 1
ATOM 608 N N . ARG A 1 84 ? -17.477 -0.185 35.861 1.00 98.06 84 ARG A N 1
ATOM 609 C CA . ARG A 1 84 ? -16.044 0.171 35.764 1.00 98.06 84 ARG A CA 1
ATOM 610 C C . ARG A 1 84 ? -15.211 -0.956 35.138 1.00 98.06 84 ARG A C 1
ATOM 612 O O . ARG A 1 84 ? -14.367 -0.688 34.282 1.00 98.06 84 ARG A O 1
ATOM 619 N N . LYS A 1 85 ? -15.478 -2.215 35.516 1.00 97.62 85 LYS A N 1
ATOM 620 C CA . LYS A 1 85 ? -14.809 -3.408 34.961 1.00 97.62 85 LYS A CA 1
ATOM 621 C C . LYS A 1 85 ? -15.082 -3.555 33.458 1.00 97.62 85 LYS A C 1
ATOM 623 O O . LYS A 1 85 ? -14.138 -3.717 32.684 1.00 97.62 85 LYS A O 1
ATOM 628 N N . ALA A 1 86 ? -16.337 -3.402 33.023 1.00 98.06 86 ALA A N 1
ATOM 629 C CA . ALA A 1 86 ? -16.697 -3.466 31.605 1.00 98.06 86 ALA A CA 1
ATOM 630 C C . ALA A 1 86 ? -16.093 -2.307 30.793 1.00 98.06 86 ALA A C 1
ATOM 632 O O . ALA A 1 86 ? -15.555 -2.545 29.709 1.00 98.06 86 ALA A O 1
ATOM 633 N N . LYS A 1 87 ? -16.104 -1.074 31.326 1.00 98.06 87 LYS A N 1
ATOM 634 C CA . LYS A 1 87 ? -15.444 0.083 30.693 1.00 98.06 87 LYS A CA 1
ATOM 635 C C . LYS A 1 87 ? -13.957 -0.182 30.456 1.00 98.06 87 LYS A C 1
ATOM 637 O O . LYS A 1 87 ? -13.501 -0.036 29.328 1.00 98.06 87 LYS A O 1
ATOM 642 N N . ARG A 1 88 ? -13.218 -0.663 31.467 1.00 98.12 88 ARG A N 1
ATOM 643 C CA . ARG A 1 88 ? -11.789 -1.021 31.329 1.00 98.12 88 ARG A CA 1
ATOM 644 C C . ARG A 1 88 ? -11.554 -2.084 30.250 1.00 98.12 88 ARG A C 1
ATOM 646 O O . ARG A 1 88 ? -10.630 -1.949 29.449 1.00 98.12 88 ARG A O 1
ATOM 653 N N . ALA A 1 89 ? -12.399 -3.115 30.187 1.00 97.94 89 ALA A N 1
ATOM 654 C CA . ALA A 1 89 ? -12.296 -4.150 29.157 1.00 97.94 89 ALA A CA 1
ATOM 655 C C . ALA A 1 89 ? -12.534 -3.587 27.742 1.00 97.94 89 ALA A C 1
ATOM 657 O O . ALA A 1 89 ? -11.749 -3.850 26.829 1.00 97.94 89 ALA A O 1
ATOM 658 N N . LYS A 1 90 ? -13.572 -2.762 27.549 1.00 97.75 90 LYS A N 1
ATOM 659 C CA . LYS A 1 90 ? -13.860 -2.125 26.249 1.00 97.75 90 LYS A CA 1
ATOM 660 C C . LYS A 1 90 ? -12.819 -1.067 25.869 1.00 97.75 90 LYS A C 1
ATOM 662 O O . LYS A 1 90 ? -12.478 -0.967 24.692 1.00 97.75 90 LYS A O 1
ATOM 667 N N . HIS A 1 91 ? -12.243 -0.362 26.839 1.00 98.31 91 HIS A N 1
ATOM 668 C CA . HIS A 1 91 ? -11.150 0.583 26.614 1.00 98.31 91 HIS A CA 1
ATOM 669 C C . HIS A 1 91 ? -9.938 -0.090 25.952 1.00 98.31 91 HIS A C 1
ATOM 671 O O . HIS A 1 91 ? -9.427 0.402 24.945 1.00 98.31 91 HIS A O 1
ATOM 677 N N . LYS A 1 92 ? -9.531 -1.279 26.429 1.00 98.19 92 LYS A N 1
ATOM 678 C CA . LYS A 1 92 ? -8.454 -2.069 25.794 1.00 98.19 92 LYS A CA 1
ATOM 679 C C . LYS A 1 92 ? -8.753 -2.367 24.317 1.00 98.19 92 LYS A C 1
ATOM 681 O O . LYS A 1 92 ? -7.857 -2.288 23.475 1.00 98.19 92 LYS A O 1
ATOM 686 N N . VAL A 1 93 ? -10.014 -2.655 23.975 1.00 98.12 93 VAL A N 1
ATOM 687 C CA . VAL A 1 93 ? -10.448 -2.868 22.580 1.00 98.12 93 VAL A CA 1
ATOM 688 C C . VAL A 1 93 ? -10.322 -1.584 21.755 1.00 98.12 93 VAL A C 1
ATOM 690 O O . VAL A 1 93 ? -9.833 -1.633 20.626 1.00 98.12 93 VAL A O 1
ATOM 693 N N . VAL A 1 94 ? -10.695 -0.429 22.315 1.00 98.56 94 VAL A N 1
ATOM 694 C CA . VAL A 1 94 ? -10.538 0.880 21.656 1.00 98.56 94 VAL A CA 1
ATOM 695 C C . VAL A 1 94 ? -9.068 1.193 21.383 1.00 98.56 94 VAL A C 1
ATOM 697 O O . VAL A 1 94 ? -8.739 1.615 20.273 1.00 98.56 94 VAL A O 1
ATOM 700 N N . VAL A 1 95 ? -8.174 0.946 22.345 1.00 98.56 95 VAL A N 1
ATOM 701 C CA . VAL A 1 95 ? -6.723 1.144 22.174 1.00 98.56 95 VAL A CA 1
ATOM 702 C C . VAL A 1 95 ? -6.179 0.259 21.048 1.00 98.56 95 VAL A C 1
ATOM 704 O O . VAL A 1 95 ? -5.521 0.762 20.133 1.00 98.56 95 VAL A O 1
ATOM 707 N N . ARG A 1 96 ? -6.526 -1.036 21.034 1.00 97.69 96 ARG A N 1
ATOM 708 C CA . ARG A 1 96 ? -6.134 -1.961 19.952 1.00 97.69 96 ARG A CA 1
ATOM 709 C C . ARG A 1 96 ? -6.671 -1.510 18.588 1.00 97.69 96 ARG A C 1
ATOM 711 O O . ARG A 1 96 ? -5.932 -1.521 17.603 1.00 97.69 96 ARG A O 1
ATOM 718 N N . ALA A 1 97 ? -7.926 -1.064 18.521 1.00 97.75 97 ALA A N 1
ATOM 719 C CA . ALA A 1 97 ? -8.529 -0.557 17.289 1.00 97.75 97 ALA A CA 1
ATOM 720 C C . ALA A 1 97 ? -7.840 0.728 16.790 1.00 97.75 97 ALA A C 1
ATOM 722 O O . ALA A 1 97 ? -7.585 0.855 15.592 1.00 97.75 97 ALA A O 1
ATOM 723 N N . LYS A 1 98 ? -7.475 1.653 17.691 1.00 98.38 98 LYS A N 1
ATOM 724 C CA . LYS A 1 98 ? -6.700 2.860 17.350 1.00 98.38 98 LYS A CA 1
ATOM 725 C C . LYS A 1 98 ? -5.315 2.512 16.800 1.00 98.38 98 LYS A C 1
ATOM 727 O O . LYS A 1 98 ? -4.927 3.077 15.780 1.00 98.38 98 LYS A O 1
ATOM 732 N N . LYS A 1 99 ? -4.601 1.561 17.418 1.00 98.12 99 LYS A N 1
ATOM 733 C CA . LYS A 1 99 ? -3.296 1.086 16.918 1.00 98.12 99 LYS A CA 1
ATOM 734 C C . LYS A 1 99 ? -3.423 0.530 15.495 1.00 98.12 99 LYS A C 1
ATOM 736 O O . LYS A 1 99 ? -2.666 0.921 14.610 1.00 98.12 99 LYS A O 1
ATOM 741 N N . ARG A 1 100 ? -4.445 -0.298 15.240 1.00 97.56 100 ARG A N 1
ATOM 742 C CA . ARG A 1 100 ? -4.754 -0.806 13.889 1.00 97.56 100 ARG A CA 1
ATOM 743 C C . ARG A 1 100 ? -5.045 0.325 12.898 1.00 97.56 100 ARG A C 1
ATOM 745 O O . ARG A 1 100 ? -4.494 0.308 11.802 1.00 97.56 100 ARG A O 1
ATOM 752 N N . LEU A 1 101 ? -5.864 1.311 13.275 1.00 98.25 101 LEU A N 1
ATOM 753 C CA . LEU A 1 101 ? -6.171 2.467 12.425 1.00 98.25 101 LEU A CA 1
ATOM 754 C C . LEU A 1 101 ? -4.912 3.274 12.075 1.00 98.25 101 LEU A C 1
ATOM 756 O O . LEU A 1 101 ? -4.740 3.639 10.915 1.00 98.25 101 LEU A O 1
ATOM 760 N N . SER A 1 102 ? -4.028 3.515 13.048 1.00 97.38 102 SER A N 1
ATOM 761 C CA . SER A 1 102 ? -2.751 4.206 12.825 1.00 97.38 102 SER A CA 1
ATOM 762 C C . SER A 1 102 ? -1.888 3.470 11.794 1.00 97.38 102 SER A C 1
ATOM 764 O O . SER A 1 102 ? -1.472 4.059 10.797 1.00 97.38 102 SER A O 1
ATOM 766 N N . ASN A 1 103 ? -1.732 2.151 11.945 1.00 96.44 103 ASN A N 1
ATOM 767 C CA . ASN A 1 103 ? -0.980 1.334 10.989 1.00 96.44 103 ASN A CA 1
ATOM 768 C C . ASN A 1 103 ? -1.585 1.395 9.575 1.00 96.44 103 ASN A C 1
ATOM 770 O O . ASN A 1 103 ? -0.853 1.524 8.593 1.00 96.44 103 ASN A O 1
ATOM 774 N N . GLN A 1 104 ? -2.918 1.340 9.451 1.00 97.38 104 GLN A N 1
ATOM 775 C CA . GLN A 1 104 ? -3.584 1.464 8.148 1.00 97.38 104 GLN A CA 1
ATOM 776 C C . GLN A 1 104 ? -3.443 2.867 7.548 1.00 97.38 104 GLN A C 1
ATOM 778 O O . GLN A 1 104 ? -3.316 2.991 6.332 1.00 97.38 104 GLN A O 1
ATOM 783 N N . ARG A 1 105 ? -3.396 3.921 8.374 1.00 98.50 105 ARG A N 1
ATOM 784 C CA . ARG A 1 105 ? -3.131 5.294 7.918 1.00 98.50 105 ARG A CA 1
ATOM 785 C C . ARG A 1 105 ? -1.756 5.402 7.260 1.00 98.50 105 ARG A C 1
ATOM 787 O O . ARG A 1 105 ? -1.654 5.973 6.177 1.00 98.50 105 ARG A O 1
ATOM 794 N N . THR A 1 106 ? -0.722 4.822 7.870 1.00 97.56 106 THR A N 1
ATOM 795 C CA . THR A 1 106 ? 0.635 4.807 7.298 1.00 97.56 106 THR A CA 1
ATOM 796 C C . THR A 1 106 ? 0.671 4.060 5.966 1.00 97.56 106 THR A C 1
ATOM 798 O O . THR A 1 106 ? 1.227 4.574 4.997 1.00 97.56 106 THR A O 1
ATOM 801 N N . LYS A 1 107 ? 0.017 2.893 5.878 1.00 95.56 107 LYS A N 1
ATOM 802 C CA . LYS A 1 107 ? -0.080 2.119 4.627 1.00 95.56 107 LYS A CA 1
ATOM 803 C C . LYS A 1 107 ? -0.816 2.884 3.525 1.00 95.56 107 LYS A C 1
ATOM 805 O O . LYS A 1 107 ? -0.351 2.909 2.391 1.00 95.56 107 LYS A O 1
ATOM 810 N N . LEU A 1 108 ? -1.920 3.555 3.859 1.00 98.31 108 LEU A N 1
ATOM 811 C CA . LEU A 1 108 ? -2.656 4.400 2.916 1.00 98.31 108 LEU A CA 1
ATOM 812 C C . LEU A 1 108 ? -1.806 5.581 2.425 1.00 98.31 108 LEU A C 1
ATOM 814 O O . LEU A 1 108 ? -1.817 5.887 1.235 1.00 98.31 108 LEU A O 1
ATOM 818 N N . ARG A 1 109 ? -1.041 6.223 3.322 1.00 98.19 109 ARG A N 1
ATOM 819 C CA . ARG A 1 109 ? -0.124 7.316 2.962 1.00 98.19 109 ARG A CA 1
ATOM 820 C C . ARG A 1 109 ? 0.957 6.844 1.986 1.00 98.19 109 ARG A C 1
ATOM 822 O O . ARG A 1 109 ? 1.194 7.526 0.997 1.00 98.19 109 ARG A O 1
ATOM 829 N N . ARG A 1 110 ? 1.558 5.673 2.231 1.00 96.62 110 ARG A N 1
ATOM 830 C CA . ARG A 1 110 ? 2.542 5.058 1.319 1.00 96.62 110 ARG A CA 1
ATOM 831 C C . ARG A 1 110 ? 1.931 4.737 -0.046 1.00 96.62 110 ARG A C 1
ATOM 833 O O . ARG A 1 110 ? 2.499 5.113 -1.060 1.00 96.62 110 ARG A O 1
ATOM 840 N N . ALA A 1 111 ? 0.740 4.135 -0.078 1.00 96.50 111 ALA A N 1
ATOM 841 C CA . ALA A 1 111 ? 0.046 3.850 -1.336 1.00 96.50 111 ALA A CA 1
ATOM 842 C C . ALA A 1 111 ? -0.268 5.131 -2.131 1.00 96.50 111 ALA A C 1
ATOM 844 O O . ALA A 1 111 ? -0.094 5.161 -3.345 1.00 96.50 111 ALA A O 1
ATOM 845 N N . ARG A 1 112 ? -0.672 6.214 -1.450 1.00 98.38 112 ARG A N 1
ATOM 846 C CA . ARG A 1 112 ? -0.883 7.524 -2.084 1.00 98.38 112 ARG A CA 1
ATOM 847 C C . ARG A 1 112 ? 0.411 8.096 -2.669 1.00 98.38 112 ARG A C 1
ATOM 849 O O . ARG A 1 112 ? 0.374 8.622 -3.775 1.00 98.38 112 ARG A O 1
ATOM 856 N N . ALA A 1 113 ? 1.524 7.995 -1.940 1.00 96.88 113 ALA A N 1
ATOM 857 C CA . ALA A 1 113 ? 2.829 8.432 -2.432 1.00 96.88 113 ALA A CA 1
ATOM 858 C C . ALA A 1 113 ? 3.244 7.639 -3.680 1.00 96.88 113 ALA A C 1
ATOM 860 O O . ALA A 1 113 ? 3.620 8.247 -4.672 1.00 96.88 113 ALA A O 1
ATOM 861 N N . ASN A 1 114 ? 3.055 6.314 -3.684 1.00 95.50 114 ASN A N 1
ATOM 862 C CA . ASN A 1 114 ? 3.356 5.486 -4.853 1.00 95.50 114 ASN A CA 1
ATOM 863 C C . ASN A 1 114 ? 2.537 5.901 -6.090 1.00 95.50 114 ASN A C 1
ATOM 865 O O . ASN A 1 114 ? 3.091 6.048 -7.173 1.00 95.50 114 ASN A O 1
ATOM 869 N N . VAL A 1 115 ? 1.235 6.185 -5.940 1.00 98.25 115 VAL A N 1
ATOM 870 C CA . VAL A 1 115 ? 0.418 6.713 -7.054 1.00 98.25 115 VAL A CA 1
ATOM 871 C C . VAL A 1 115 ? 0.986 8.028 -7.599 1.00 98.25 115 VAL A C 1
ATOM 873 O O . VAL A 1 115 ? 1.001 8.218 -8.813 1.00 98.25 115 VAL A O 1
ATOM 876 N N . ALA A 1 116 ? 1.462 8.926 -6.731 1.00 97.50 116 ALA A N 1
ATOM 877 C CA . ALA A 1 116 ? 2.091 10.174 -7.162 1.00 97.50 116 ALA A CA 1
ATOM 878 C C . ALA A 1 116 ? 3.410 9.920 -7.915 1.00 97.50 116 ALA A C 1
ATOM 880 O O . ALA A 1 116 ? 3.610 10.495 -8.981 1.00 97.50 116 ALA A O 1
ATOM 881 N N . THR A 1 117 ? 4.256 9.009 -7.422 1.00 95.06 117 THR A N 1
ATOM 882 C CA . THR A 1 117 ? 5.510 8.616 -8.085 1.00 95.06 117 THR A CA 1
ATOM 883 C C . THR A 1 117 ? 5.262 8.008 -9.466 1.00 95.06 117 THR A C 1
ATOM 885 O O . THR A 1 117 ? 5.879 8.437 -10.438 1.00 95.06 117 THR A O 1
ATOM 888 N N . GLN A 1 118 ? 4.325 7.061 -9.587 1.00 95.69 118 GLN A N 1
ATOM 889 C CA . GLN A 1 118 ? 4.003 6.435 -10.878 1.00 95.69 118 GLN A CA 1
ATOM 890 C C . GLN A 1 118 ? 3.380 7.429 -11.861 1.00 95.69 118 GLN A C 1
ATOM 892 O O . GLN A 1 118 ? 3.642 7.369 -13.060 1.00 95.69 118 GLN A O 1
ATOM 897 N N . ARG A 1 119 ? 2.585 8.383 -11.361 1.00 98.12 119 ARG A N 1
ATOM 898 C CA . ARG A 1 119 ? 2.040 9.459 -12.190 1.00 98.12 119 ARG A CA 1
ATOM 899 C C . ARG A 1 119 ? 3.152 10.355 -12.735 1.00 98.12 119 ARG A C 1
ATOM 901 O O . ARG A 1 119 ? 3.173 10.596 -13.934 1.00 98.12 119 ARG A O 1
ATOM 908 N N . ALA A 1 120 ? 4.085 10.782 -11.885 1.00 95.00 120 ALA A N 1
ATOM 909 C CA . ALA A 1 120 ? 5.227 11.585 -12.312 1.00 95.00 120 ALA A CA 1
ATOM 910 C C . ALA A 1 120 ? 6.116 10.829 -13.315 1.00 95.00 120 ALA A C 1
ATOM 912 O O . ALA A 1 120 ? 6.575 11.417 -14.286 1.00 95.00 120 ALA A O 1
ATOM 913 N N . ALA A 1 121 ? 6.328 9.522 -13.128 1.00 91.62 121 ALA A N 1
ATOM 914 C CA . ALA A 1 121 ? 7.085 8.698 -14.074 1.00 91.62 121 ALA A CA 1
ATOM 915 C C . ALA A 1 121 ? 6.410 8.617 -15.455 1.00 91.62 121 ALA A C 1
ATOM 917 O O . ALA A 1 121 ? 7.086 8.670 -16.480 1.00 91.62 121 ALA A O 1
ATOM 918 N N . LEU A 1 122 ? 5.080 8.520 -15.487 1.00 94.62 122 LEU A N 1
ATOM 919 C CA . LEU A 1 122 ? 4.310 8.540 -16.728 1.00 94.62 122 LEU A CA 1
ATOM 920 C C . LEU A 1 122 ? 4.347 9.917 -17.406 1.00 94.62 122 LEU A C 1
ATOM 922 O O . LEU A 1 122 ? 4.481 9.986 -18.623 1.00 94.62 122 LEU A O 1
ATOM 926 N N . GLU A 1 123 ? 4.256 11.001 -16.635 1.00 94.50 123 GLU A N 1
ATOM 927 C CA . GLU A 1 123 ? 4.386 12.370 -17.153 1.00 94.50 123 GLU A CA 1
ATOM 928 C C . GLU A 1 123 ? 5.789 12.619 -17.726 1.00 94.50 123 GLU A C 1
ATOM 930 O O . GLU A 1 123 ? 5.898 13.171 -18.815 1.00 94.50 123 GLU A O 1
ATOM 935 N N . ARG A 1 124 ? 6.851 12.120 -17.076 1.00 92.69 124 ARG A N 1
ATOM 936 C CA . ARG A 1 124 ? 8.211 12.149 -17.643 1.00 92.69 124 ARG A CA 1
ATOM 937 C C . ARG A 1 124 ? 8.284 11.394 -18.964 1.00 92.69 124 ARG A C 1
ATOM 939 O O . ARG A 1 124 ? 8.696 11.992 -19.937 1.00 92.69 124 ARG A O 1
ATOM 946 N N . CYS A 1 125 ? 7.795 10.152 -19.029 1.00 90.75 125 CYS A N 1
ATOM 947 C CA . CYS A 1 125 ? 7.792 9.364 -20.271 1.00 90.75 125 CYS A CA 1
ATOM 948 C C . CYS A 1 125 ? 7.098 10.090 -21.436 1.00 90.75 125 CYS A C 1
ATOM 950 O O . CYS A 1 125 ? 7.559 10.028 -22.567 1.00 90.75 125 CYS A O 1
ATOM 952 N N . ARG A 1 126 ? 6.009 10.818 -21.156 1.00 91.38 126 ARG A N 1
ATOM 953 C CA . ARG A 1 126 ? 5.290 11.603 -22.170 1.00 91.38 126 ARG A CA 1
ATOM 954 C C . ARG A 1 126 ? 6.030 12.861 -22.615 1.00 91.38 126 ARG A C 1
ATOM 956 O O . ARG A 1 126 ? 5.871 13.268 -23.757 1.00 91.38 126 ARG A O 1
ATOM 963 N N . ASN A 1 127 ? 6.773 13.486 -21.707 1.00 89.75 127 ASN A N 1
ATOM 964 C CA . ASN A 1 127 ? 7.495 14.729 -21.972 1.00 89.75 127 ASN A CA 1
ATOM 965 C C . ASN A 1 127 ? 8.910 14.479 -22.511 1.00 89.75 127 ASN A C 1
ATOM 967 O O . ASN A 1 127 ? 9.499 15.374 -23.107 1.00 89.75 127 ASN A O 1
ATOM 971 N N . SER A 1 128 ? 9.448 13.276 -22.309 1.00 82.50 128 SER A N 1
ATOM 972 C CA . SER A 1 128 ? 10.648 12.763 -22.962 1.00 82.50 128 SER A CA 1
ATOM 973 C C . SER A 1 128 ? 10.341 12.486 -24.433 1.00 82.50 128 SER A C 1
ATOM 975 O O . SER A 1 128 ? 10.239 11.342 -24.858 1.00 82.50 128 SER A O 1
ATOM 977 N N . SER A 1 129 ? 10.181 13.541 -25.225 1.00 62.97 129 SER A N 1
ATOM 978 C CA . SER A 1 129 ? 10.222 13.480 -26.689 1.00 62.97 129 SER A CA 1
ATOM 979 C C . SER A 1 129 ? 11.662 13.383 -27.212 1.00 62.97 129 SER A C 1
ATOM 981 O O . SER A 1 129 ? 11.941 13.810 -28.329 1.00 62.97 129 SER A O 1
ATOM 983 N N . GLU A 1 130 ? 12.589 12.866 -26.401 1.00 53.50 130 GLU A N 1
ATOM 984 C CA . GLU A 1 130 ? 13.919 12.523 -26.884 1.00 53.50 130 GLU A CA 1
ATOM 985 C C . GLU A 1 130 ? 13.769 11.334 -27.837 1.00 53.50 130 GLU A C 1
ATOM 987 O O . GLU A 1 130 ? 13.132 10.341 -27.466 1.00 53.50 130 GLU A O 1
ATOM 992 N N . PRO A 1 131 ? 14.278 11.443 -29.079 1.00 52.09 131 PRO A N 1
ATOM 993 C CA . PRO A 1 131 ? 14.276 10.325 -30.004 1.00 52.09 131 PRO A CA 1
ATOM 994 C C . PRO A 1 131 ? 14.942 9.153 -29.295 1.00 52.09 131 PRO A C 1
ATOM 996 O O . PRO A 1 131 ? 15.997 9.327 -28.684 1.00 52.09 131 PRO A O 1
ATOM 999 N N . ALA A 1 132 ? 14.284 7.990 -29.326 1.00 50.44 132 ALA A N 1
ATOM 1000 C CA . ALA A 1 132 ? 14.830 6.767 -28.762 1.00 50.44 132 ALA A CA 1
ATOM 1001 C C . ALA A 1 132 ? 16.310 6.677 -29.169 1.00 50.44 132 ALA A C 1
ATOM 1003 O O . ALA A 1 132 ? 16.576 6.812 -30.370 1.00 50.44 132 ALA A O 1
ATOM 1004 N N . PRO A 1 133 ? 17.259 6.529 -28.220 1.00 46.91 133 PRO A N 1
ATOM 1005 C CA . PRO A 1 133 ? 18.649 6.333 -28.584 1.00 46.91 133 PRO A CA 1
ATOM 1006 C C . PRO A 1 133 ? 18.654 5.170 -29.566 1.00 46.91 133 PRO A C 1
ATOM 1008 O O . PRO A 1 133 ? 18.167 4.080 -29.257 1.00 46.91 133 PRO A O 1
ATOM 1011 N N . THR A 1 134 ? 19.076 5.451 -30.800 1.00 50.16 134 THR A N 1
ATOM 1012 C CA . THR A 1 134 ? 19.342 4.433 -31.814 1.00 50.16 134 THR A CA 1
ATOM 1013 C C . THR A 1 134 ? 20.090 3.328 -31.105 1.00 50.16 134 THR A C 1
ATOM 1015 O O . THR A 1 134 ? 21.111 3.641 -30.505 1.00 50.16 134 THR A O 1
ATOM 1018 N N . ALA A 1 135 ? 19.529 2.119 -31.093 1.00 46.62 135 ALA A N 1
ATOM 1019 C CA . ALA A 1 135 ? 19.935 0.999 -30.255 1.00 46.62 135 ALA A CA 1
ATOM 1020 C C . ALA A 1 135 ? 21.433 0.655 -30.389 1.00 46.62 135 ALA A C 1
ATOM 1022 O O . ALA A 1 135 ? 21.801 -0.321 -31.036 1.00 46.62 135 ALA A O 1
ATOM 1023 N N . ALA A 1 136 ? 22.298 1.449 -29.763 1.00 51.06 136 ALA A N 1
ATOM 1024 C CA . ALA A 1 136 ? 23.546 0.984 -29.206 1.00 51.06 136 ALA A CA 1
ATOM 1025 C C . ALA A 1 136 ? 23.118 -0.023 -28.147 1.00 51.06 136 ALA A C 1
ATOM 1027 O O . ALA A 1 136 ? 22.197 0.226 -27.360 1.00 51.06 136 ALA A O 1
ATOM 1028 N N . SER A 1 137 ? 23.660 -1.228 -28.231 1.00 54.91 137 SER A N 1
ATOM 1029 C CA . SER A 1 137 ? 23.203 -2.308 -27.365 1.00 54.91 137 SER A CA 1
ATOM 1030 C C . SER A 1 137 ? 23.371 -1.848 -25.911 1.00 54.91 137 SER A C 1
ATOM 1032 O O . SER A 1 137 ? 24.397 -1.252 -25.610 1.00 54.91 137 SER A O 1
ATOM 1034 N N . PRO A 1 138 ? 22.438 -2.112 -24.978 1.00 57.09 138 PRO A N 1
ATOM 1035 C CA . PRO A 1 138 ? 22.570 -1.676 -23.579 1.00 57.09 138 PRO A CA 1
ATOM 1036 C C . PRO A 1 138 ? 23.886 -2.131 -22.919 1.00 57.09 138 PRO A C 1
ATOM 1038 O O . PRO A 1 138 ? 24.307 -1.583 -21.912 1.00 57.09 138 PRO A O 1
ATOM 1041 N N . ILE A 1 139 ? 24.561 -3.118 -23.513 1.00 56.97 139 ILE A N 1
ATOM 1042 C CA . ILE A 1 139 ? 25.909 -3.561 -23.161 1.00 56.97 139 ILE A CA 1
ATOM 1043 C C . ILE A 1 139 ? 26.957 -2.473 -23.452 1.00 56.97 139 ILE A C 1
ATOM 1045 O O . ILE A 1 139 ? 27.790 -2.218 -22.596 1.00 56.97 139 ILE A O 1
ATOM 1049 N N . GLU A 1 140 ? 26.890 -1.804 -24.603 1.00 59.78 140 GLU A N 1
ATOM 1050 C CA . GLU A 1 140 ? 27.797 -0.725 -25.030 1.00 59.78 140 GLU A CA 1
ATOM 1051 C C . GLU A 1 140 ? 27.765 0.458 -24.050 1.00 59.78 140 GLU A C 1
ATOM 1053 O O . GLU A 1 140 ? 28.807 0.947 -23.622 1.00 59.78 140 GLU A O 1
ATOM 1058 N N . GLU A 1 141 ? 26.571 0.828 -23.583 1.00 63.41 141 GLU A N 1
ATOM 1059 C CA . GLU A 1 141 ? 26.380 1.933 -22.636 1.00 63.41 141 GLU A CA 1
ATOM 1060 C C . GLU A 1 141 ? 26.951 1.613 -21.241 1.00 63.41 141 GLU A C 1
ATOM 1062 O O . GLU A 1 141 ? 27.474 2.493 -20.559 1.00 63.41 141 GLU A O 1
ATOM 1067 N N . LEU A 1 142 ? 26.927 0.339 -20.822 1.00 60.12 142 LEU A N 1
ATOM 1068 C CA . LEU A 1 142 ? 27.619 -0.098 -19.603 1.00 60.12 142 LEU A CA 1
ATOM 1069 C C . LEU A 1 142 ? 29.150 -0.094 -19.761 1.00 60.12 142 LEU A C 1
ATOM 1071 O O . LEU A 1 142 ? 29.860 0.085 -18.769 1.00 60.12 142 LEU A O 1
ATOM 1075 N N . CYS A 1 143 ? 29.666 -0.262 -20.978 1.00 72.50 143 CYS A N 1
ATOM 1076 C CA . CYS A 1 143 ? 31.104 -0.240 -21.255 1.00 72.50 143 CYS A CA 1
ATOM 1077 C C . CYS A 1 143 ? 31.687 1.166 -21.233 1.00 72.50 143 CYS A C 1
ATOM 1079 O O . CYS A 1 143 ? 32.783 1.363 -20.703 1.00 72.50 143 CYS A O 1
ATOM 1081 N N . ASP A 1 144 ? 30.924 2.146 -21.707 1.00 69.75 144 ASP A N 1
ATOM 1082 C CA . ASP A 1 144 ? 31.341 3.549 -21.717 1.00 69.75 144 ASP A CA 1
ATOM 1083 C C . ASP A 1 144 ? 31.413 4.174 -20.309 1.00 69.75 144 ASP A C 1
ATOM 1085 O O . ASP A 1 144 ? 32.076 5.192 -20.111 1.00 69.75 144 ASP A O 1
ATOM 1089 N N . ILE A 1 145 ? 30.821 3.536 -19.290 1.00 70.19 145 ILE A N 1
ATOM 1090 C CA . ILE A 1 145 ? 30.869 3.986 -17.881 1.00 70.19 145 ILE A CA 1
ATOM 1091 C C . ILE A 1 145 ? 32.189 3.572 -17.183 1.00 70.19 145 ILE A C 1
ATOM 1093 O O . ILE A 1 145 ? 32.402 3.844 -16.000 1.00 70.19 145 ILE A O 1
ATOM 1097 N N . GLY A 1 146 ? 33.132 2.967 -17.913 1.00 53.56 146 GLY A N 1
ATOM 1098 C CA . GLY A 1 146 ? 34.463 2.630 -17.395 1.00 53.56 146 GLY A CA 1
ATOM 1099 C C . GLY A 1 146 ? 34.537 1.264 -16.713 1.00 53.56 146 GLY A C 1
ATOM 1100 O O . GLY A 1 146 ? 35.454 1.007 -15.931 1.00 53.56 146 GLY A O 1
ATOM 1101 N N . ILE A 1 147 ? 33.591 0.370 -17.013 1.00 70.38 147 ILE A N 1
ATOM 1102 C CA . ILE A 1 147 ? 33.738 -1.048 -16.684 1.00 70.38 147 ILE A CA 1
ATOM 1103 C C . ILE A 1 147 ? 34.921 -1.598 -17.502 1.00 70.38 147 ILE A C 1
ATOM 1105 O O . ILE A 1 147 ? 35.021 -1.314 -18.697 1.00 70.38 147 ILE A O 1
ATOM 1109 N N . PRO A 1 148 ? 35.836 -2.380 -16.899 1.00 71.12 148 PRO A N 1
ATOM 1110 C CA . PRO A 1 148 ? 36.957 -2.958 -17.629 1.00 71.12 148 PRO A CA 1
ATOM 1111 C C . PRO A 1 148 ? 36.468 -3.751 -18.848 1.00 71.12 148 PRO A C 1
ATOM 1113 O O . PRO A 1 148 ? 35.599 -4.616 -18.733 1.00 71.12 148 PRO A O 1
ATOM 1116 N N . LEU A 1 149 ? 37.065 -3.457 -20.008 1.00 72.38 149 LEU A N 1
ATOM 1117 C CA . LEU A 1 149 ? 36.681 -3.954 -21.336 1.00 72.38 149 LEU A CA 1
ATOM 1118 C C . LEU A 1 149 ? 36.480 -5.483 -21.387 1.00 72.38 149 LEU A C 1
ATOM 1120 O O . LEU A 1 149 ? 35.628 -5.969 -22.132 1.00 72.38 149 LEU A O 1
ATOM 1124 N N . GLN A 1 150 ? 37.213 -6.238 -20.559 1.00 71.19 150 GLN A N 1
ATOM 1125 C CA . GLN A 1 150 ? 37.052 -7.687 -20.374 1.00 71.19 150 GLN A CA 1
ATOM 1126 C C . GLN A 1 150 ? 35.633 -8.096 -19.952 1.00 71.19 150 GLN A C 1
ATOM 1128 O O . GLN A 1 150 ? 35.078 -9.048 -20.490 1.00 71.19 150 GLN A O 1
ATOM 1133 N N . VAL A 1 151 ? 35.025 -7.388 -19.001 1.00 68.56 151 VAL A N 1
ATOM 1134 C CA . VAL A 1 151 ? 33.682 -7.723 -18.497 1.00 68.56 151 VAL A CA 1
ATOM 1135 C C . VAL A 1 151 ? 32.632 -7.422 -19.565 1.00 68.56 151 VAL A C 1
ATOM 1137 O O . VAL A 1 151 ? 31.683 -8.174 -19.755 1.00 68.56 151 VAL A O 1
ATOM 1140 N N . CYS A 1 152 ? 32.850 -6.352 -20.319 1.00 68.38 152 CYS A N 1
ATOM 1141 C CA . CYS A 1 152 ? 32.012 -5.944 -21.433 1.00 68.38 152 CYS A CA 1
ATOM 1142 C C . CYS A 1 152 ? 32.017 -6.915 -22.608 1.00 68.38 152 CYS A C 1
ATOM 1144 O O . CYS A 1 152 ? 30.963 -7.279 -23.128 1.00 68.38 152 CYS A O 1
ATOM 1146 N N . THR A 1 153 ? 33.202 -7.383 -22.994 1.00 69.38 153 THR A N 1
ATOM 1147 C CA . THR A 1 153 ? 33.347 -8.415 -24.026 1.00 69.38 153 THR A CA 1
ATOM 1148 C C . THR A 1 153 ? 32.735 -9.740 -23.580 1.00 69.38 153 THR A C 1
ATOM 1150 O O . THR A 1 153 ? 32.088 -10.403 -24.389 1.00 69.38 153 THR A O 1
ATOM 1153 N N . GLN A 1 154 ? 32.833 -10.092 -22.293 1.00 68.06 154 GLN A N 1
ATOM 1154 C CA . GLN A 1 154 ? 32.154 -11.271 -21.748 1.00 68.06 154 GLN A CA 1
ATOM 1155 C C . GLN A 1 154 ? 30.628 -11.120 -21.697 1.00 68.06 154 GLN A C 1
ATOM 1157 O O . GLN A 1 154 ? 29.923 -12.073 -22.020 1.00 68.06 154 GLN A O 1
ATOM 1162 N N . LEU A 1 155 ? 30.094 -9.940 -21.362 1.00 64.81 155 LEU A N 1
ATOM 1163 C CA . LEU A 1 155 ? 28.647 -9.684 -21.403 1.00 64.81 155 LEU A CA 1
ATOM 1164 C C . LEU A 1 155 ? 28.095 -9.726 -22.834 1.00 64.81 155 LEU A C 1
ATOM 1166 O O . LEU A 1 155 ? 27.030 -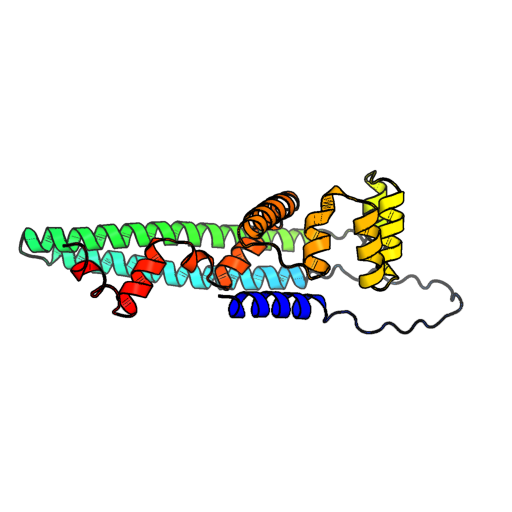10.297 -23.067 1.00 64.81 155 LEU A O 1
ATOM 1170 N N . ALA A 1 156 ? 28.830 -9.159 -23.792 1.00 65.56 156 ALA A N 1
ATOM 1171 C CA . ALA A 1 156 ? 28.491 -9.235 -25.210 1.00 65.56 156 ALA A CA 1
ATOM 1172 C C . ALA A 1 156 ? 28.524 -10.686 -25.721 1.00 65.56 156 ALA A C 1
ATOM 1174 O O . ALA A 1 156 ? 27.622 -11.102 -26.447 1.00 65.56 156 ALA A O 1
ATOM 1175 N N . ALA A 1 157 ? 29.506 -11.483 -25.284 1.00 64.62 157 ALA A N 1
ATOM 1176 C CA . ALA A 1 157 ? 29.565 -12.915 -25.574 1.00 64.62 157 ALA A CA 1
ATOM 1177 C C . ALA A 1 157 ? 28.410 -13.695 -24.910 1.00 64.62 157 ALA A C 1
ATOM 1179 O O . ALA A 1 157 ? 27.858 -14.611 -25.521 1.00 64.62 157 ALA A O 1
ATOM 1180 N N . LEU A 1 158 ? 27.983 -13.297 -23.703 1.00 58.78 158 LEU A N 1
ATOM 1181 C CA . LEU A 1 158 ? 26.817 -13.860 -23.009 1.00 58.78 158 LEU A CA 1
ATOM 1182 C C . LEU A 1 158 ? 25.523 -13.677 -23.802 1.00 58.78 158 LEU A C 1
ATOM 1184 O O . LEU A 1 158 ? 24.688 -14.577 -23.816 1.00 58.78 158 LEU A O 1
ATOM 1188 N N . ALA A 1 159 ? 25.358 -12.532 -24.467 1.00 57.91 159 ALA A N 1
ATOM 1189 C CA . ALA A 1 159 ? 24.172 -12.247 -25.269 1.00 57.91 159 ALA A CA 1
ATOM 1190 C C . ALA A 1 159 ? 24.044 -13.159 -26.507 1.00 57.91 159 ALA A C 1
ATOM 1192 O O . ALA A 1 159 ? 22.952 -13.278 -27.060 1.00 57.91 159 ALA A O 1
ATOM 1193 N N . GLY A 1 160 ? 25.132 -13.825 -26.922 1.00 53.75 160 GLY A N 1
ATOM 1194 C CA . GLY A 1 160 ? 25.161 -14.758 -28.054 1.00 53.75 160 GLY A CA 1
ATOM 1195 C C . GLY A 1 160 ? 25.336 -16.241 -27.694 1.00 53.75 160 GLY A C 1
ATOM 1196 O O . GLY A 1 160 ? 25.295 -17.074 -28.598 1.00 53.75 160 GLY A O 1
ATOM 1197 N N . GLY A 1 161 ? 25.543 -16.592 -26.418 1.00 51.62 161 GLY A N 1
ATOM 1198 C CA . GLY A 1 161 ? 25.923 -17.944 -25.981 1.00 51.62 161 GLY A CA 1
ATOM 1199 C C . GLY A 1 161 ? 24.918 -18.627 -25.045 1.00 51.62 161 GLY A C 1
ATOM 1200 O O . GLY A 1 161 ? 24.122 -17.988 -24.361 1.00 51.62 161 GLY A O 1
ATOM 1201 N N . THR A 1 162 ? 24.962 -19.960 -24.974 1.00 52.53 162 THR A N 1
ATOM 1202 C CA . THR A 1 162 ? 24.164 -20.746 -24.020 1.00 52.53 162 THR A CA 1
ATOM 1203 C C . THR A 1 162 ? 24.620 -20.489 -22.582 1.00 52.53 162 THR A C 1
ATOM 1205 O O . THR A 1 162 ? 25.764 -20.770 -22.239 1.00 52.53 162 THR A O 1
ATOM 1208 N N . LEU A 1 163 ? 23.706 -20.024 -21.724 1.00 50.72 163 LEU A N 1
ATOM 1209 C CA . LEU A 1 163 ? 23.944 -19.635 -20.320 1.00 50.72 163 LEU A CA 1
ATOM 1210 C C . LEU A 1 163 ? 24.759 -20.636 -19.474 1.00 50.72 163 LEU A C 1
ATOM 1212 O O . LEU A 1 163 ? 25.424 -20.223 -18.531 1.00 50.72 163 LEU A O 1
ATOM 1216 N N . GLN A 1 164 ? 24.722 -21.939 -19.771 1.00 53.62 164 GLN A N 1
ATOM 1217 C CA . GLN A 1 164 ? 25.452 -22.941 -18.982 1.00 53.62 164 GLN A CA 1
ATOM 1218 C C . GLN A 1 164 ? 26.975 -22.862 -19.140 1.00 53.62 164 GLN A C 1
ATOM 1220 O O . GLN A 1 164 ? 27.691 -23.048 -18.160 1.00 53.62 164 GLN A O 1
ATOM 1225 N N . THR A 1 165 ? 27.481 -22.582 -20.341 1.00 58.53 165 THR A N 1
ATOM 1226 C CA . THR A 1 165 ? 28.930 -22.515 -20.586 1.00 58.53 165 THR A CA 1
ATOM 1227 C C . THR A 1 165 ? 29.516 -21.201 -20.081 1.00 58.53 165 THR A C 1
ATOM 1229 O O . THR A 1 165 ? 30.581 -21.183 -19.473 1.00 58.53 165 THR A O 1
ATOM 1232 N N . THR A 1 166 ? 28.774 -20.109 -20.236 1.00 61.06 166 THR A N 1
ATOM 1233 C CA . THR A 1 166 ? 29.207 -18.764 -19.850 1.00 61.06 166 THR A CA 1
ATOM 1234 C C . THR A 1 166 ? 29.180 -18.514 -18.344 1.00 61.06 166 THR A C 1
ATOM 1236 O O . THR A 1 166 ? 30.053 -17.818 -17.832 1.00 61.06 166 THR A O 1
ATOM 1239 N N . PHE A 1 167 ? 28.241 -19.109 -17.598 1.00 64.12 167 PHE A N 1
ATOM 1240 C CA . PHE A 1 167 ? 28.284 -19.037 -16.131 1.00 64.12 167 PHE A CA 1
ATOM 1241 C C . PHE A 1 167 ? 29.498 -19.772 -15.555 1.00 64.12 167 PHE A C 1
ATOM 1243 O O . PHE A 1 167 ? 30.111 -19.268 -14.618 1.00 64.12 167 PHE A O 1
ATOM 1250 N N . GLY A 1 168 ? 29.881 -20.916 -16.134 1.00 68.00 168 GLY A N 1
ATOM 1251 C CA . GLY A 1 168 ? 31.093 -21.636 -15.733 1.00 68.00 168 GLY A CA 1
ATOM 1252 C C . GLY A 1 168 ? 32.350 -20.775 -15.877 1.00 68.00 168 GLY A C 1
ATOM 1253 O O . GLY A 1 168 ? 33.156 -20.697 -14.952 1.00 68.00 168 GLY A O 1
ATOM 1254 N N . GLU A 1 169 ? 32.468 -20.047 -16.988 1.00 70.62 169 GLU A N 1
ATOM 1255 C CA . GLU A 1 169 ? 33.587 -19.128 -17.226 1.00 70.62 169 GLU A CA 1
ATOM 1256 C C . GLU A 1 169 ? 33.573 -17.923 -16.274 1.00 70.62 169 GLU A C 1
ATOM 1258 O O . GLU A 1 169 ? 34.615 -17.561 -15.722 1.00 70.62 169 GLU A O 1
ATOM 1263 N N . LEU A 1 170 ? 32.397 -17.350 -15.992 1.00 69.50 170 LEU A N 1
ATOM 1264 C CA . LEU A 1 170 ? 32.248 -16.241 -15.041 1.00 69.50 170 LEU A CA 1
ATOM 1265 C C . LEU A 1 170 ? 32.665 -16.651 -13.618 1.00 69.50 170 LEU A C 1
ATOM 1267 O O . LEU A 1 170 ? 33.327 -15.894 -12.907 1.00 69.50 170 LEU A O 1
ATOM 1271 N N . CYS A 1 171 ? 32.324 -17.880 -13.230 1.00 76.31 171 CYS A N 1
ATOM 1272 C CA . CYS A 1 171 ? 32.719 -18.479 -11.961 1.00 76.31 171 CYS A CA 1
ATOM 1273 C C . CYS A 1 171 ? 34.234 -18.701 -11.866 1.00 76.31 171 CYS A C 1
ATOM 1275 O O . CYS A 1 171 ? 34.815 -18.495 -10.801 1.00 76.31 171 CYS A O 1
ATOM 1277 N N . THR A 1 172 ? 34.891 -19.067 -12.972 1.00 77.06 172 THR A N 1
ATOM 1278 C CA . THR A 1 172 ? 36.359 -19.184 -13.009 1.00 77.06 172 THR A CA 1
ATOM 1279 C C . THR A 1 172 ? 37.073 -17.833 -13.043 1.00 77.06 172 THR A C 1
ATOM 1281 O O . THR A 1 172 ? 38.162 -17.709 -12.488 1.00 77.06 172 THR A O 1
ATOM 1284 N N . ALA A 1 173 ? 36.465 -16.811 -13.653 1.00 74.88 173 ALA A N 1
ATOM 1285 C CA . ALA A 1 173 ? 37.043 -15.473 -13.758 1.00 74.88 173 ALA A CA 1
ATOM 1286 C C . ALA A 1 173 ? 36.947 -14.680 -12.444 1.00 74.88 173 ALA A C 1
ATOM 1288 O O . ALA A 1 173 ? 37.814 -13.855 -12.158 1.00 74.88 173 ALA A O 1
ATOM 1289 N N . GLN A 1 174 ? 35.918 -14.941 -11.631 1.00 76.31 174 GLN A N 1
ATOM 1290 C CA . GLN A 1 174 ? 35.610 -14.147 -10.447 1.00 76.31 174 GLN A CA 1
ATOM 1291 C C . GLN A 1 174 ? 35.460 -15.040 -9.195 1.00 76.31 174 GLN A C 1
ATOM 1293 O O . GLN A 1 174 ? 34.343 -15.378 -8.795 1.00 76.31 174 GLN A O 1
ATOM 1298 N N . PRO A 1 175 ? 36.560 -15.389 -8.501 1.00 73.88 175 PRO A N 1
ATOM 1299 C CA . PRO A 1 175 ? 36.523 -16.317 -7.364 1.00 73.88 175 PRO A CA 1
ATOM 1300 C C . PRO A 1 175 ? 35.676 -15.822 -6.176 1.00 73.88 175 PRO A C 1
ATOM 1302 O O . PRO A 1 175 ? 35.235 -16.621 -5.357 1.00 73.88 175 PRO A O 1
ATOM 1305 N N . ALA A 1 176 ? 35.376 -14.521 -6.096 1.00 66.75 176 ALA A N 1
ATOM 1306 C CA . ALA A 1 176 ? 34.461 -13.962 -5.096 1.00 66.75 176 ALA A CA 1
ATOM 1307 C C . ALA A 1 176 ? 32.999 -14.440 -5.252 1.00 66.75 176 ALA A C 1
ATOM 1309 O O . ALA A 1 176 ? 32.224 -14.359 -4.302 1.00 66.75 176 ALA A O 1
ATOM 1310 N N . LEU A 1 177 ? 32.616 -14.945 -6.431 1.00 63.75 177 LEU A N 1
ATOM 1311 C CA . LEU A 1 177 ? 31.282 -15.490 -6.714 1.00 63.75 177 LEU A CA 1
ATOM 1312 C C . LEU A 1 177 ? 31.187 -17.008 -6.485 1.00 63.75 177 LEU A C 1
ATOM 1314 O O . LEU A 1 177 ? 30.110 -17.576 -6.669 1.00 63.75 177 LEU A O 1
ATOM 1318 N N . ALA A 1 178 ? 32.265 -17.654 -6.024 1.00 73.25 178 ALA A N 1
ATOM 1319 C CA . ALA A 1 178 ? 32.319 -19.089 -5.736 1.00 73.25 178 ALA A CA 1
ATOM 1320 C C . ALA A 1 178 ? 31.087 -19.657 -4.990 1.00 73.25 178 ALA A C 1
ATOM 1322 O O . ALA A 1 178 ? 30.538 -20.649 -5.467 1.00 73.25 178 ALA A O 1
ATOM 1323 N N . PRO A 1 179 ? 30.557 -19.040 -3.908 1.00 68.69 179 PRO A N 1
ATOM 1324 C CA . PRO A 1 179 ? 29.416 -19.621 -3.192 1.00 68.69 179 PRO A CA 1
ATOM 1325 C C . PRO A 1 179 ? 28.110 -19.612 -4.003 1.00 68.69 179 PRO A C 1
ATOM 1327 O O . PRO A 1 179 ? 27.238 -20.448 -3.783 1.00 68.69 179 PRO A O 1
ATOM 1330 N N . LEU A 1 180 ? 27.952 -18.690 -4.957 1.00 66.31 180 LEU A N 1
ATOM 1331 C CA . LEU A 1 180 ? 26.810 -18.686 -5.879 1.00 66.31 180 LEU A CA 1
ATOM 1332 C C . LEU A 1 180 ? 26.962 -19.771 -6.949 1.00 66.31 180 LEU A C 1
ATOM 1334 O O . LEU A 1 180 ? 25.986 -20.420 -7.324 1.00 66.31 180 LEU A O 1
ATOM 1338 N N . CYS A 1 181 ? 28.191 -19.975 -7.412 1.00 76.50 181 CYS A N 1
ATOM 1339 C CA . CYS A 1 181 ? 28.536 -20.977 -8.409 1.00 76.50 181 CYS A CA 1
ATOM 1340 C C . CYS A 1 181 ? 28.357 -22.402 -7.881 1.00 76.50 181 CYS A C 1
ATOM 1342 O O . CYS A 1 181 ? 27.792 -23.232 -8.588 1.00 76.50 181 CYS A O 1
ATOM 1344 N N . ASP A 1 182 ? 28.731 -22.660 -6.626 1.00 72.38 182 ASP A N 1
ATOM 1345 C CA . ASP A 1 182 ? 28.480 -23.941 -5.955 1.00 72.38 182 ASP A CA 1
ATOM 1346 C C . ASP A 1 182 ? 26.974 -24.234 -5.842 1.00 72.38 182 ASP A C 1
ATOM 1348 O O . ASP A 1 182 ? 26.500 -25.310 -6.217 1.00 72.38 182 ASP A O 1
ATOM 1352 N N . VAL A 1 183 ? 26.184 -23.229 -5.452 1.00 68.44 183 VAL A N 1
ATOM 1353 C CA . VAL A 1 183 ? 24.722 -23.363 -5.354 1.00 68.44 183 VAL A CA 1
ATOM 1354 C C . VAL A 1 183 ? 24.082 -23.681 -6.711 1.00 68.44 183 VAL A C 1
ATOM 1356 O O . VAL A 1 183 ? 23.162 -24.501 -6.773 1.00 68.44 183 VAL A O 1
ATOM 1359 N N . LEU A 1 184 ? 24.554 -23.070 -7.804 1.00 60.62 184 LEU A N 1
ATOM 1360 C CA . LEU A 1 184 ? 24.068 -23.373 -9.158 1.00 60.62 184 LEU A CA 1
ATOM 1361 C C . LEU A 1 184 ? 24.590 -24.712 -9.699 1.00 60.62 184 LEU A C 1
ATOM 1363 O O . LEU A 1 184 ? 23.877 -25.368 -10.459 1.00 60.62 184 LEU A O 1
ATOM 1367 N N . ALA A 1 185 ? 25.787 -25.136 -9.291 1.00 69.19 185 ALA A N 1
ATOM 1368 C CA . ALA A 1 185 ? 26.358 -26.440 -9.626 1.00 69.19 185 ALA A CA 1
ATOM 1369 C C . ALA A 1 185 ? 25.664 -27.607 -8.894 1.00 69.19 185 ALA A C 1
ATOM 1371 O O . ALA A 1 185 ? 25.963 -28.772 -9.155 1.00 69.19 185 ALA A O 1
ATOM 1372 N N . GLY A 1 186 ? 24.697 -27.313 -8.018 1.00 54.88 186 GLY A N 1
ATOM 1373 C CA . GLY A 1 186 ? 23.838 -28.307 -7.382 1.00 54.88 186 GLY A CA 1
ATOM 1374 C C . GLY A 1 186 ? 24.366 -28.845 -6.053 1.00 54.88 186 GLY A C 1
ATOM 1375 O O . GLY A 1 186 ? 23.755 -29.762 -5.497 1.00 54.88 186 GLY A O 1
ATOM 1376 N N . SER A 1 187 ? 25.443 -28.279 -5.498 1.00 53.59 187 SER A N 1
ATOM 1377 C CA . SER A 1 187 ? 25.828 -28.542 -4.112 1.00 53.59 187 SER A CA 1
ATOM 1378 C C . SER A 1 187 ? 24.947 -27.677 -3.208 1.00 53.59 187 SER A C 1
ATOM 1380 O O . SER A 1 187 ? 25.063 -26.460 -3.152 1.00 53.59 187 SER A O 1
ATOM 1382 N N . VAL 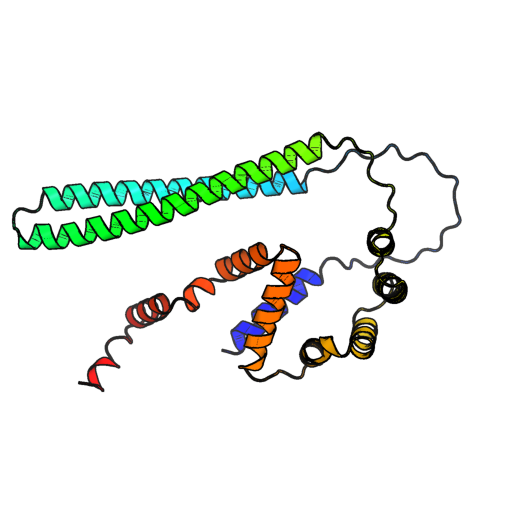A 1 188 ? 23.965 -28.292 -2.544 1.00 46.62 188 VAL A N 1
ATOM 1383 C CA . VAL A 1 188 ? 23.053 -27.570 -1.646 1.00 46.62 188 VAL A CA 1
ATOM 1384 C C . VAL A 1 188 ? 23.800 -27.260 -0.342 1.00 46.62 188 VAL A C 1
ATOM 1386 O O . VAL A 1 188 ? 24.085 -28.200 0.405 1.00 46.62 188 VAL A O 1
ATOM 1389 N N . PRO A 1 189 ? 24.104 -25.987 -0.027 1.00 53.69 189 PRO A N 1
ATOM 1390 C CA . PRO A 1 189 ? 24.785 -25.648 1.213 1.00 53.69 189 PRO A CA 1
ATOM 1391 C C . PRO A 1 189 ? 23.860 -25.831 2.423 1.00 53.69 189 PRO A C 1
ATOM 1393 O O . PRO A 1 189 ? 22.626 -25.791 2.325 1.00 53.69 189 PRO A O 1
ATOM 1396 N N . GLY A 1 190 ? 24.464 -26.019 3.596 1.00 54.81 190 GLY A N 1
ATOM 1397 C CA . GLY A 1 190 ? 23.744 -26.127 4.864 1.00 54.81 190 GLY A CA 1
ATOM 1398 C C . GLY A 1 190 ? 22.922 -24.866 5.178 1.00 54.81 190 GLY A C 1
ATOM 1399 O O . GLY A 1 190 ? 23.250 -23.752 4.774 1.00 54.81 190 GLY A O 1
ATOM 1400 N N . SER A 1 191 ? 21.837 -25.012 5.946 1.00 47.31 191 SER A N 1
ATOM 1401 C CA . SER A 1 191 ? 20.835 -23.955 6.199 1.00 47.31 191 SER A CA 1
ATOM 1402 C C . SER A 1 191 ? 21.362 -22.643 6.807 1.00 47.31 191 SER A C 1
ATOM 1404 O O . SER A 1 191 ? 20.662 -21.630 6.775 1.00 47.31 191 SER A O 1
ATOM 1406 N N . THR A 1 192 ? 22.558 -22.644 7.395 1.00 53.69 192 THR A N 1
ATOM 1407 C CA . THR A 1 192 ? 23.223 -21.456 7.955 1.00 53.69 192 THR A CA 1
ATOM 1408 C C . THR A 1 192 ? 23.879 -20.583 6.886 1.00 53.69 192 THR A C 1
ATOM 1410 O O . THR A 1 192 ? 23.772 -19.361 6.969 1.00 53.69 192 THR A O 1
ATOM 1413 N N . GLU A 1 193 ? 24.469 -21.178 5.849 1.00 57.66 193 GLU A N 1
ATOM 1414 C CA . GLU A 1 193 ? 25.108 -20.453 4.737 1.00 57.66 193 GLU A CA 1
ATOM 1415 C C . GLU A 1 193 ? 24.070 -19.792 3.831 1.00 57.66 193 GLU A C 1
ATOM 1417 O O . GLU A 1 193 ? 24.245 -18.658 3.390 1.00 57.66 193 GLU A O 1
ATOM 1422 N N . LEU A 1 194 ? 22.910 -20.435 3.671 1.00 53.56 194 LEU A N 1
ATOM 1423 C CA . LEU A 1 194 ? 21.777 -19.889 2.921 1.00 53.56 194 LEU A CA 1
ATOM 1424 C C . LEU A 1 194 ? 21.278 -18.554 3.501 1.00 53.56 194 LEU A C 1
ATOM 1426 O O . LEU A 1 194 ? 20.805 -17.685 2.771 1.00 53.56 194 LEU A O 1
ATOM 1430 N N . ARG A 1 195 ? 21.397 -18.370 4.822 1.00 54.66 195 ARG A N 1
ATOM 1431 C CA . ARG A 1 195 ? 21.009 -17.127 5.498 1.00 54.66 195 ARG A CA 1
ATOM 1432 C C . ARG A 1 195 ? 21.995 -15.996 5.206 1.00 54.66 195 ARG A C 1
ATOM 1434 O O . ARG A 1 195 ? 21.554 -14.867 5.008 1.00 54.66 195 ARG A O 1
ATOM 1441 N N . GLY A 1 196 ? 23.291 -16.305 5.146 1.00 64.19 196 GLY A N 1
ATOM 1442 C CA . GLY A 1 196 ? 24.325 -15.364 4.708 1.00 64.19 196 GLY A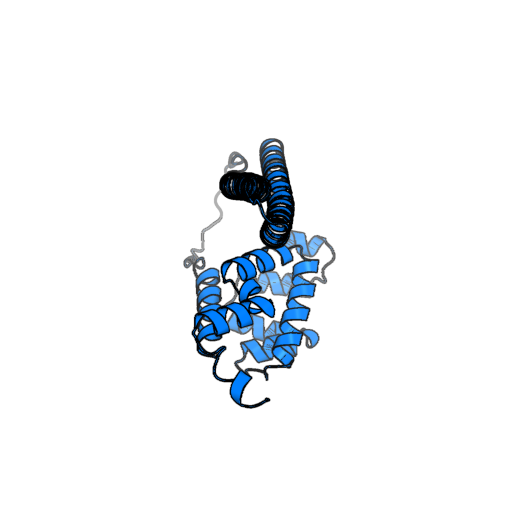 CA 1
ATOM 1443 C C . GLY A 1 196 ? 24.096 -14.945 3.260 1.00 64.19 196 GLY A C 1
ATOM 1444 O O . GLY A 1 196 ? 23.952 -13.762 2.980 1.00 64.19 196 GLY A O 1
ATOM 1445 N N . LEU A 1 197 ? 23.878 -15.922 2.380 1.00 60.88 197 LEU A N 1
ATOM 1446 C CA . LEU A 1 197 ? 23.689 -15.707 0.944 1.00 60.88 197 LEU A CA 1
ATOM 1447 C C . LEU A 1 197 ? 22.449 -14.860 0.622 1.00 60.88 197 LEU A C 1
ATOM 1449 O O . LEU A 1 197 ? 22.506 -13.972 -0.223 1.00 60.88 197 LEU A O 1
ATOM 1453 N N . VAL A 1 198 ? 21.338 -15.065 1.340 1.00 62.88 198 VAL A N 1
ATOM 1454 C CA . VAL A 1 198 ? 20.146 -14.206 1.217 1.00 62.88 198 VAL A CA 1
ATOM 1455 C C . VAL A 1 198 ? 20.430 -12.781 1.689 1.00 62.88 198 VAL A C 1
ATOM 1457 O O . VAL A 1 198 ? 19.898 -11.846 1.103 1.00 62.88 198 VAL A O 1
ATOM 1460 N N . THR A 1 199 ? 21.259 -12.600 2.717 1.00 62.62 199 THR A N 1
ATOM 1461 C CA . THR A 1 199 ? 21.607 -11.272 3.248 1.00 62.62 199 THR A CA 1
ATOM 1462 C C . THR A 1 199 ? 22.540 -10.525 2.291 1.00 62.62 199 THR A C 1
ATOM 1464 O O . THR A 1 199 ? 22.314 -9.348 2.016 1.00 62.62 199 THR A O 1
ATOM 1467 N N . GLU A 1 200 ? 23.519 -11.223 1.712 1.00 68.94 200 GLU A N 1
ATOM 1468 C CA . GLU A 1 200 ? 24.410 -10.706 0.666 1.00 68.94 200 GLU A CA 1
ATOM 1469 C C . GLU A 1 200 ? 23.613 -10.298 -0.579 1.00 68.94 200 GLU A C 1
ATOM 1471 O O . GLU A 1 200 ? 23.738 -9.178 -1.073 1.00 68.94 200 GLU A O 1
ATOM 1476 N N . LEU A 1 201 ? 22.719 -11.179 -1.044 1.00 64.06 201 LEU A N 1
ATOM 1477 C CA . LEU A 1 201 ? 21.864 -10.918 -2.197 1.00 64.06 201 LEU A CA 1
ATOM 1478 C C . LEU A 1 201 ? 20.936 -9.728 -1.933 1.00 64.06 201 LEU A C 1
ATOM 1480 O O . LEU A 1 201 ? 20.719 -8.915 -2.826 1.00 64.06 201 LEU A O 1
ATOM 1484 N N . HIS A 1 202 ? 20.425 -9.594 -0.706 1.00 61.00 202 HIS A N 1
ATOM 1485 C CA . HIS A 1 202 ? 19.631 -8.437 -0.297 1.00 61.00 202 HIS A CA 1
ATOM 1486 C C . HIS A 1 202 ? 20.446 -7.145 -0.362 1.00 61.00 202 HIS A C 1
ATOM 1488 O O . HIS A 1 202 ? 19.952 -6.160 -0.890 1.00 61.00 202 HIS A O 1
ATOM 1494 N N . SER A 1 203 ? 21.696 -7.163 0.111 1.00 61.19 203 SER A N 1
ATOM 1495 C CA . SER A 1 203 ? 22.606 -6.011 0.068 1.00 61.19 203 SER A CA 1
ATOM 1496 C C . SER A 1 203 ? 22.925 -5.586 -1.370 1.00 61.19 203 SER A C 1
ATOM 1498 O O . SER A 1 203 ? 22.862 -4.403 -1.704 1.00 61.19 203 SER A O 1
ATOM 1500 N N . VAL A 1 204 ? 23.180 -6.555 -2.255 1.00 66.69 204 VAL A N 1
ATOM 1501 C CA . VAL A 1 204 ? 23.412 -6.306 -3.686 1.00 66.69 204 VAL A CA 1
ATOM 1502 C C . VAL A 1 204 ? 22.147 -5.765 -4.357 1.00 66.69 204 VAL A C 1
ATOM 1504 O O . VAL A 1 204 ? 22.202 -4.757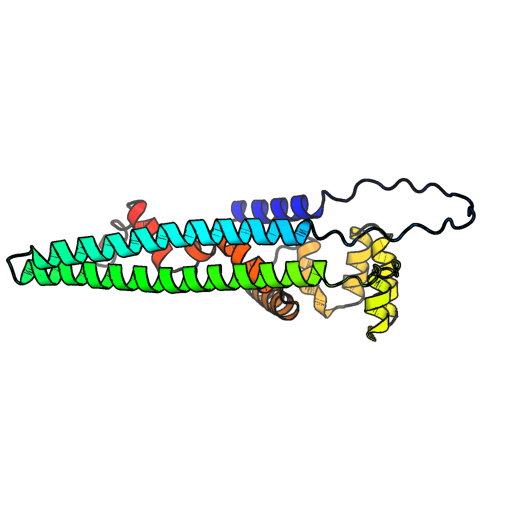 -5.056 1.00 66.69 204 VAL A O 1
ATOM 1507 N N . LEU A 1 205 ? 20.984 -6.373 -4.111 1.00 61.03 205 LEU A N 1
ATOM 1508 C CA . LEU A 1 205 ? 19.706 -5.920 -4.669 1.00 61.03 205 LEU A CA 1
ATOM 1509 C C . LEU A 1 205 ? 19.288 -4.541 -4.143 1.00 61.03 205 LEU A C 1
ATOM 1511 O O . LEU A 1 205 ? 18.726 -3.758 -4.908 1.00 61.03 205 LEU A O 1
ATOM 1515 N N . ASP A 1 206 ? 19.566 -4.218 -2.879 1.00 63.47 206 ASP A N 1
ATOM 1516 C CA . ASP A 1 206 ? 19.362 -2.874 -2.328 1.00 63.47 206 ASP A CA 1
ATOM 1517 C C . ASP A 1 206 ? 20.320 -1.860 -2.961 1.00 63.47 206 ASP A C 1
ATOM 1519 O O . ASP A 1 206 ? 19.889 -0.759 -3.308 1.00 63.47 206 ASP A O 1
ATOM 1523 N N . GLY A 1 207 ? 21.578 -2.242 -3.203 1.00 54.19 207 GLY A N 1
ATOM 1524 C CA . GLY A 1 207 ? 22.548 -1.422 -3.936 1.00 54.19 207 GLY A CA 1
ATOM 1525 C C . GLY A 1 207 ? 22.098 -1.077 -5.361 1.00 54.19 207 GLY A C 1
ATOM 1526 O O . GLY A 1 207 ? 22.385 0.014 -5.848 1.00 54.19 207 GLY A O 1
ATOM 1527 N N . ILE A 1 208 ? 21.329 -1.965 -6.001 1.00 59.25 208 ILE A N 1
ATOM 1528 C CA . ILE A 1 208 ? 20.773 -1.777 -7.353 1.00 59.25 208 ILE A CA 1
ATOM 1529 C C . ILE A 1 208 ? 19.334 -1.194 -7.300 1.00 59.25 208 ILE A C 1
ATOM 1531 O O . ILE A 1 208 ? 18.697 -0.971 -8.328 1.00 59.25 208 ILE A O 1
ATOM 1535 N N . GLY A 1 209 ? 18.787 -0.911 -6.108 1.00 49.62 209 GLY A N 1
ATOM 1536 C CA . GLY A 1 209 ? 17.448 -0.320 -5.935 1.00 49.62 209 GLY A CA 1
ATOM 1537 C C . GLY A 1 209 ? 16.271 -1.278 -6.189 1.00 49.62 209 GLY A C 1
ATOM 1538 O O . GLY A 1 209 ? 15.136 -0.842 -6.387 1.00 49.62 209 GLY A O 1
ATOM 1539 N N . LEU A 1 210 ? 16.523 -2.587 -6.188 1.00 59.75 210 LEU A N 1
ATOM 1540 C CA . LEU A 1 210 ? 15.543 -3.657 -6.409 1.00 59.75 210 LEU A CA 1
ATOM 1541 C C . LEU A 1 210 ? 15.007 -4.282 -5.109 1.00 59.75 210 LEU A C 1
ATOM 1543 O O . LEU A 1 210 ? 14.075 -5.087 -5.168 1.00 59.75 210 LEU A O 1
ATOM 1547 N N . GLY A 1 211 ? 15.518 -3.901 -3.934 1.00 58.12 211 GLY A N 1
ATOM 1548 C CA . GLY A 1 211 ? 15.108 -4.487 -2.647 1.00 58.12 211 GLY A CA 1
ATOM 1549 C C . GLY A 1 211 ? 13.600 -4.410 -2.365 1.00 58.12 211 GLY A C 1
ATOM 1550 O O . GLY A 1 211 ? 13.015 -5.320 -1.780 1.00 58.12 211 GLY A O 1
ATOM 1551 N N . HIS A 1 212 ? 12.915 -3.391 -2.893 1.00 58.00 212 HIS A N 1
ATOM 1552 C CA . HIS A 1 212 ? 11.468 -3.204 -2.716 1.00 58.00 212 HIS A CA 1
ATOM 1553 C C . HIS A 1 212 ? 10.634 -4.282 -3.428 1.00 58.00 212 HIS A C 1
ATOM 1555 O O . HIS A 1 212 ? 9.547 -4.628 -2.966 1.00 58.00 212 HIS A O 1
ATOM 1561 N N . LEU A 1 213 ? 11.135 -4.806 -4.553 1.00 59.88 213 LEU A N 1
ATOM 1562 C CA . LEU A 1 213 ? 10.504 -5.901 -5.292 1.00 59.88 213 LEU A CA 1
ATOM 1563 C C . LEU A 1 213 ? 10.631 -7.212 -4.522 1.00 59.88 213 LEU A C 1
ATOM 1565 O O . LEU A 1 213 ? 9.683 -7.992 -4.489 1.00 59.88 213 LEU A O 1
ATOM 1569 N N . LEU A 1 214 ? 11.763 -7.424 -3.850 1.00 63.16 214 LEU A N 1
ATOM 1570 C CA . LEU A 1 214 ? 11.957 -8.586 -2.992 1.00 63.16 214 LEU A CA 1
ATOM 1571 C C . LEU A 1 214 ? 11.020 -8.541 -1.782 1.00 63.16 214 LEU A C 1
ATOM 1573 O O . LEU A 1 214 ? 10.400 -9.550 -1.462 1.00 63.16 214 LEU A O 1
ATOM 1577 N N . ASP A 1 215 ? 10.855 -7.372 -1.159 1.00 64.62 215 ASP A N 1
ATOM 1578 C CA . ASP A 1 215 ? 9.910 -7.156 -0.057 1.00 64.62 215 ASP A CA 1
ATOM 1579 C C . ASP A 1 215 ? 8.446 -7.352 -0.474 1.00 64.62 215 ASP A C 1
ATOM 1581 O O . ASP A 1 215 ? 7.658 -7.929 0.283 1.00 64.62 215 ASP A O 1
ATOM 1585 N N . ASP A 1 216 ? 8.066 -6.898 -1.671 1.00 65.94 216 ASP A N 1
ATOM 1586 C CA . ASP A 1 216 ? 6.721 -7.112 -2.207 1.00 65.94 216 ASP A CA 1
ATOM 1587 C C . ASP A 1 216 ? 6.493 -8.597 -2.548 1.00 65.94 216 ASP A C 1
ATOM 1589 O O . ASP A 1 216 ? 5.454 -9.139 -2.170 1.00 65.94 216 ASP A O 1
ATOM 1593 N N . VAL A 1 217 ? 7.477 -9.293 -3.134 1.00 66.25 217 VAL A N 1
ATOM 1594 C CA . VAL A 1 217 ? 7.413 -10.741 -3.420 1.00 66.25 217 VAL A CA 1
ATOM 1595 C C . VAL A 1 217 ? 7.382 -11.564 -2.125 1.00 66.25 217 VAL A C 1
ATOM 1597 O O . VAL A 1 217 ? 6.529 -12.434 -1.961 1.00 66.25 217 VAL A O 1
ATOM 1600 N N . LEU A 1 218 ? 8.232 -11.258 -1.143 1.00 66.75 218 LEU A N 1
ATOM 1601 C CA . LEU A 1 218 ? 8.219 -11.891 0.186 1.00 66.75 218 LEU A CA 1
ATOM 1602 C C . LEU A 1 218 ? 6.920 -11.587 0.949 1.00 66.75 218 LEU A C 1
ATOM 1604 O O . LEU A 1 218 ? 6.413 -12.434 1.697 1.00 66.75 218 LEU A O 1
ATOM 1608 N N . GLY A 1 219 ? 6.367 -10.392 0.743 1.00 62.41 219 GLY A N 1
ATOM 1609 C CA . GLY A 1 219 ? 5.073 -9.956 1.254 1.00 62.41 219 GLY A CA 1
ATOM 1610 C C . GLY A 1 219 ? 3.891 -10.695 0.634 1.00 62.41 219 GLY A C 1
ATOM 1611 O O . GLY A 1 219 ? 2.937 -11.021 1.349 1.00 62.41 219 GLY A O 1
ATOM 1612 N N . GLU A 1 220 ? 3.961 -10.984 -0.662 1.00 59.06 220 GLU A N 1
ATOM 1613 C CA . GLU A 1 220 ? 2.919 -11.655 -1.442 1.00 59.06 220 GLU A CA 1
ATOM 1614 C C . GLU A 1 220 ? 2.946 -13.179 -1.253 1.00 59.06 220 GLU A C 1
ATOM 1616 O O . GLU A 1 220 ? 1.893 -13.785 -1.051 1.00 59.06 220 GLU A O 1
ATOM 1621 N N . ILE A 1 221 ? 4.139 -13.778 -1.137 1.00 60.88 221 ILE A N 1
ATOM 1622 C CA . ILE A 1 221 ? 4.327 -15.182 -0.719 1.00 60.88 221 ILE A CA 1
ATOM 1623 C C . ILE A 1 221 ? 3.936 -15.372 0.766 1.00 60.88 221 ILE A C 1
ATOM 1625 O O . ILE A 1 221 ? 3.810 -16.488 1.268 1.00 60.88 221 ILE A O 1
ATOM 1629 N N . GLY A 1 222 ? 3.695 -14.280 1.502 1.00 43.16 222 GLY A N 1
ATOM 1630 C CA . GLY A 1 222 ? 3.263 -14.325 2.897 1.00 43.16 222 GLY A CA 1
ATOM 1631 C C . GLY A 1 222 ? 4.368 -14.760 3.861 1.00 43.16 222 GLY A C 1
ATOM 1632 O O . GLY A 1 222 ? 4.095 -14.984 5.042 1.00 43.16 222 GLY A O 1
ATOM 1633 N N . LEU A 1 223 ? 5.620 -14.817 3.403 1.00 51.22 223 LEU A N 1
ATOM 1634 C CA . LEU A 1 223 ? 6.791 -15.143 4.219 1.00 51.22 223 LEU A CA 1
ATOM 1635 C C . LEU A 1 223 ? 7.018 -14.102 5.320 1.00 51.22 223 LEU A C 1
ATOM 1637 O O . LEU A 1 223 ? 7.380 -14.462 6.439 1.00 51.22 223 LEU A O 1
ATOM 1641 N N . THR A 1 224 ? 6.664 -12.834 5.087 1.00 53.53 224 THR A N 1
ATOM 1642 C CA . THR A 1 224 ? 6.695 -11.802 6.141 1.00 53.53 224 THR A CA 1
ATOM 1643 C C . THR A 1 224 ? 5.707 -12.085 7.281 1.00 53.53 224 THR A C 1
ATOM 1645 O O . THR A 1 224 ? 5.883 -11.574 8.387 1.00 53.53 224 THR A O 1
ATOM 1648 N N . ARG A 1 225 ? 4.661 -12.898 7.049 1.00 50.62 225 ARG A N 1
ATOM 1649 C CA . ARG A 1 225 ? 3.784 -13.398 8.122 1.00 50.62 225 ARG A CA 1
ATOM 1650 C C . ARG A 1 225 ? 4.363 -14.618 8.832 1.00 50.62 225 ARG A C 1
ATOM 1652 O O . ARG A 1 225 ? 4.055 -14.778 10.002 1.00 50.62 225 ARG A O 1
ATOM 1659 N N . LEU A 1 226 ? 5.194 -15.434 8.186 1.00 48.53 226 LEU A N 1
ATOM 1660 C CA . LEU A 1 226 ? 5.872 -16.554 8.852 1.00 48.53 226 LEU A CA 1
ATOM 1661 C C . LEU A 1 226 ? 7.050 -16.106 9.730 1.00 48.53 226 LEU A C 1
ATOM 1663 O O . LEU A 1 226 ? 7.349 -16.761 10.721 1.00 48.53 226 LEU A O 1
ATOM 1667 N N . ILE A 1 227 ? 7.693 -14.984 9.399 1.00 52.88 227 ILE A N 1
ATOM 1668 C CA . ILE A 1 227 ? 8.875 -14.483 10.125 1.00 52.88 227 ILE A CA 1
ATOM 1669 C C . ILE A 1 227 ? 8.490 -13.632 11.353 1.00 52.88 227 ILE A C 1
ATOM 1671 O O . ILE A 1 227 ? 9.293 -13.424 12.261 1.00 52.88 227 ILE A O 1
ATOM 1675 N N . GLY A 1 228 ? 7.239 -13.173 11.452 1.00 44.31 228 GLY A N 1
ATOM 1676 C CA . GLY A 1 228 ? 6.747 -12.524 12.666 1.00 44.31 228 GLY A CA 1
ATOM 1677 C C . GLY A 1 228 ? 6.467 -13.554 13.763 1.00 44.31 228 GLY A C 1
ATOM 1678 O O . GLY A 1 228 ? 5.441 -14.222 13.692 1.00 44.31 228 GLY A O 1
ATOM 1679 N N . GLN A 1 229 ? 7.313 -13.627 14.800 1.00 47.97 229 GLN A N 1
ATOM 1680 C CA . GLN A 1 229 ? 7.187 -14.550 15.952 1.00 47.97 229 GLN A CA 1
ATOM 1681 C C . GLN A 1 229 ? 5.758 -14.693 16.522 1.00 47.97 229 GLN A C 1
ATOM 1683 O O . GLN A 1 229 ? 5.373 -15.766 16.963 1.00 47.97 229 GLN A O 1
ATOM 1688 N N . THR A 1 230 ? 4.935 -13.644 16.453 1.00 54.41 230 THR A N 1
ATOM 1689 C CA . THR A 1 230 ? 3.556 -13.647 16.983 1.00 54.41 230 THR A CA 1
ATOM 1690 C C . THR A 1 230 ? 2.516 -14.293 16.063 1.00 54.41 230 THR A C 1
ATOM 1692 O O . THR A 1 230 ? 1.454 -14.699 16.524 1.00 54.41 230 THR A O 1
ATOM 1695 N N . ALA A 1 231 ? 2.783 -14.397 14.761 1.00 50.03 231 ALA A N 1
ATOM 1696 C CA . ALA A 1 231 ? 1.860 -15.013 13.810 1.00 50.03 231 ALA A CA 1
ATOM 1697 C C . ALA A 1 231 ? 1.997 -16.541 13.782 1.00 50.03 231 ALA A C 1
ATOM 1699 O O . ALA A 1 231 ? 1.016 -17.220 13.489 1.00 50.03 231 ALA A O 1
ATOM 1700 N N . LEU A 1 232 ? 3.172 -17.074 14.140 1.00 50.34 232 LEU A N 1
ATOM 1701 C CA . LEU A 1 232 ? 3.365 -18.506 14.365 1.00 50.34 232 LEU A CA 1
ATOM 1702 C C . LEU A 1 232 ? 2.625 -18.962 15.634 1.00 50.34 232 LEU A C 1
ATOM 1704 O O . LEU A 1 232 ? 1.964 -19.995 15.606 1.00 50.34 232 LEU A O 1
ATOM 1708 N N . GLU A 1 233 ? 2.645 -18.152 16.701 1.00 56.03 233 GLU A N 1
ATOM 1709 C CA . GLU A 1 233 ? 1.858 -18.388 17.924 1.00 56.03 233 GLU A CA 1
ATOM 1710 C C . GLU A 1 233 ? 0.345 -18.326 17.676 1.00 56.03 233 GLU A C 1
ATOM 1712 O O . GLU A 1 233 ? -0.390 -19.172 18.180 1.00 56.03 233 GLU A O 1
ATOM 1717 N N . ASP A 1 234 ? -0.136 -17.371 16.870 1.00 55.53 234 ASP A N 1
ATOM 1718 C CA . ASP A 1 234 ? -1.558 -17.298 16.503 1.00 55.53 234 ASP A CA 1
ATOM 1719 C C . ASP A 1 234 ? -1.970 -18.487 15.612 1.00 55.53 234 ASP A C 1
ATOM 1721 O O . ASP A 1 234 ? -3.055 -19.028 15.803 1.00 55.53 234 ASP A O 1
ATOM 1725 N N 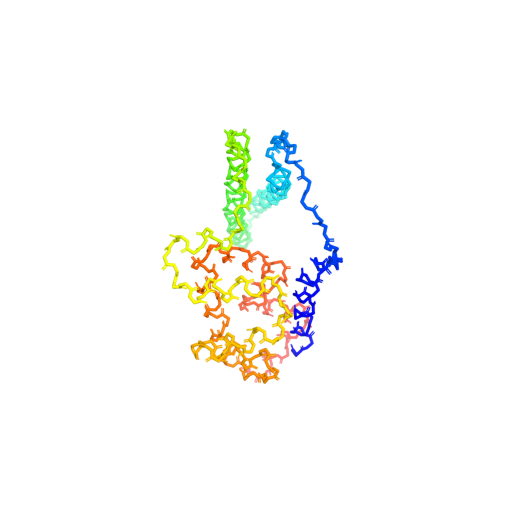. LEU A 1 235 ? -1.109 -18.957 14.697 1.00 55.50 235 LEU A N 1
ATOM 1726 C CA . LEU A 1 235 ? -1.363 -20.162 13.890 1.00 55.50 235 LEU A CA 1
ATOM 1727 C C . LEU A 1 235 ? -1.375 -21.438 14.745 1.00 55.50 235 LEU A C 1
ATOM 1729 O O . LEU A 1 235 ? -2.261 -22.271 14.567 1.00 55.50 235 LEU A O 1
ATOM 1733 N N . LEU A 1 236 ? -0.456 -21.568 15.707 1.00 60.75 236 LEU A N 1
ATOM 1734 C CA . LEU A 1 236 ? -0.411 -22.680 16.666 1.00 60.75 236 LEU A CA 1
ATOM 1735 C C . LEU A 1 236 ? -1.622 -22.681 17.615 1.00 60.75 236 LEU A C 1
ATOM 1737 O O . LEU A 1 236 ? -2.173 -23.744 17.911 1.00 60.75 236 LEU A O 1
ATOM 1741 N N . ASN A 1 237 ? -2.091 -21.502 18.035 1.00 59.09 237 ASN A N 1
ATOM 1742 C CA . ASN A 1 237 ? -3.334 -21.362 18.800 1.00 59.09 237 ASN A CA 1
ATOM 1743 C C . ASN A 1 237 ? -4.577 -21.680 17.961 1.00 59.09 237 ASN A C 1
ATOM 1745 O O . ASN A 1 237 ? -5.536 -22.252 18.474 1.00 59.09 237 ASN A O 1
ATOM 1749 N N . GLN A 1 238 ? -4.574 -21.335 16.674 1.00 57.81 238 GLN A N 1
ATOM 1750 C CA . GLN A 1 238 ? -5.709 -21.567 15.780 1.00 57.81 238 GLN A CA 1
ATOM 1751 C C . GLN A 1 238 ? -5.781 -23.017 15.268 1.00 57.81 238 GLN A C 1
ATOM 1753 O O . GLN A 1 238 ? -6.866 -23.487 14.937 1.00 57.81 238 GLN A O 1
ATOM 1758 N N . LEU A 1 239 ? -4.656 -23.741 15.279 1.00 60.78 239 LEU A N 1
ATOM 1759 C CA . LEU A 1 239 ? -4.551 -25.188 15.044 1.00 60.78 239 LEU A CA 1
ATOM 1760 C C . LEU A 1 239 ? -4.850 -26.039 16.298 1.00 60.78 239 LEU A C 1
ATOM 1762 O O . LEU A 1 239 ? -4.731 -27.259 16.245 1.00 60.78 239 LEU A O 1
ATOM 1766 N N . GLY A 1 240 ? -5.232 -25.428 17.427 1.00 43.81 240 GLY A N 1
ATOM 1767 C CA . GLY A 1 240 ? -5.619 -26.149 18.649 1.00 43.81 240 GLY A CA 1
ATOM 1768 C C . GLY A 1 240 ? -4.463 -26.803 19.419 1.00 43.81 240 GLY A C 1
ATOM 1769 O O . GLY A 1 240 ? -4.699 -27.494 20.405 1.00 43.81 240 GLY A O 1
ATOM 1770 N N . LEU A 1 241 ? -3.213 -26.558 19.016 1.00 50.56 241 LEU A N 1
ATOM 1771 C CA . LEU A 1 241 ? -2.012 -27.129 19.642 1.00 50.56 241 LEU A CA 1
ATOM 1772 C C . LEU A 1 241 ? -1.512 -26.319 20.850 1.00 50.56 241 LEU A C 1
ATOM 1774 O O . LEU A 1 241 ? -0.713 -26.820 21.640 1.00 50.56 241 LEU A O 1
ATOM 1778 N N . GLY A 1 242 ? -2.019 -25.098 21.047 1.00 49.88 242 GLY A N 1
ATOM 1779 C CA . GLY A 1 242 ? -1.654 -24.231 22.176 1.00 49.88 242 GLY A CA 1
ATOM 1780 C C . GLY A 1 242 ? -2.024 -24.777 23.565 1.00 49.88 242 GLY A C 1
ATOM 1781 O O . GLY A 1 242 ? -1.508 -24.286 24.564 1.00 49.88 242 GLY A O 1
ATOM 1782 N N . GLY A 1 243 ? -2.880 -25.803 23.647 1.00 51.19 243 GLY A N 1
ATOM 1783 C CA . GLY A 1 243 ? -3.265 -26.435 24.915 1.00 51.19 243 GLY A CA 1
ATOM 1784 C C . GLY A 1 243 ? -2.318 -27.534 25.409 1.00 51.19 243 GLY A C 1
ATOM 1785 O O . GLY A 1 243 ? -2.332 -27.841 26.596 1.00 51.19 243 GLY A O 1
ATOM 1786 N N . VAL A 1 244 ? -1.487 -28.121 24.539 1.00 55.34 244 VAL A N 1
ATOM 1787 C CA . VAL A 1 244 ? -0.726 -29.342 24.881 1.00 55.34 244 VAL A CA 1
ATOM 1788 C C . VAL A 1 244 ? 0.641 -29.022 25.499 1.00 55.34 244 VAL A C 1
ATOM 1790 O O . VAL A 1 244 ? 1.129 -29.764 26.341 1.00 55.34 244 VAL A O 1
ATOM 1793 N N . LEU A 1 245 ? 1.239 -27.876 25.159 1.00 48.91 245 LEU A N 1
ATOM 1794 C CA . LEU A 1 245 ? 2.551 -27.476 25.690 1.00 48.91 245 LEU A CA 1
ATOM 1795 C C . LEU A 1 245 ? 2.487 -26.789 27.063 1.00 48.91 245 LEU A C 1
ATOM 1797 O O . LEU A 1 245 ? 3.486 -26.768 27.774 1.00 48.91 245 LEU A O 1
ATOM 1801 N N . CYS A 1 246 ? 1.326 -26.271 27.478 1.00 45.38 246 CYS A N 1
ATOM 1802 C CA . CYS A 1 246 ? 1.191 -25.629 28.792 1.00 45.38 246 CYS A CA 1
ATOM 1803 C C . CYS A 1 246 ? 0.996 -26.634 29.945 1.00 45.38 246 CYS A C 1
ATOM 1805 O O . CYS A 1 246 ? 1.111 -26.245 31.101 1.00 45.38 246 CYS A O 1
ATOM 1807 N N . GLY A 1 247 ? 0.717 -27.910 29.643 1.00 47.94 247 GLY A N 1
ATOM 1808 C CA . GLY A 1 247 ? 0.581 -28.982 30.640 1.00 47.94 247 GLY A CA 1
ATOM 1809 C C . GLY A 1 247 ? 1.871 -29.755 30.939 1.00 47.94 247 GLY A C 1
ATOM 1810 O O . GLY A 1 247 ? 1.839 -30.670 31.749 1.00 47.94 247 GLY A O 1
ATOM 1811 N N . LEU A 1 248 ? 2.987 -29.421 30.278 1.00 45.09 248 LEU A N 1
ATOM 1812 C CA . LEU A 1 248 ? 4.284 -30.103 30.434 1.00 45.09 248 LEU A CA 1
ATOM 1813 C C . LEU A 1 248 ? 5.352 -29.240 31.133 1.00 45.09 248 LEU A C 1
ATOM 1815 O O . LEU A 1 248 ? 6.456 -29.716 31.372 1.00 45.09 248 LEU A O 1
ATOM 1819 N N . LEU A 1 249 ? 5.034 -27.980 31.455 1.00 46.81 249 LEU A N 1
ATOM 1820 C CA . LEU A 1 249 ? 5.933 -27.020 32.118 1.00 46.81 249 LEU A CA 1
ATOM 1821 C C . LEU A 1 249 ? 5.269 -26.257 33.285 1.00 46.81 249 LEU A C 1
ATOM 1823 O O . LEU A 1 249 ? 5.753 -25.205 33.703 1.00 46.81 249 LEU A O 1
ATOM 1827 N N . CYS A 1 250 ? 4.169 -26.777 33.821 1.00 43.62 250 CYS A N 1
ATOM 1828 C CA . CYS A 1 250 ? 3.581 -26.382 35.104 1.00 43.62 250 CYS A CA 1
ATOM 1829 C C . CYS A 1 250 ? 3.338 -27.646 35.926 1.00 43.62 250 CYS A C 1
ATOM 1831 O O . CYS A 1 250 ? 3.338 -27.521 37.168 1.00 43.62 250 CYS A O 1
#

Secondary structure (DSSP, 8-state):
-HHHHHHHHHHHHHHHHTT-------------------PPP--HHHHHHHHHHHHHHHHHHHHHHHHHHHHHHHHHHHHH--SHHHHHHHHHHHHHHHHHHHHHHHHHHHHHHHHHHHHHHHHHHHH----------HHHHHHHTT--HHHHHHHHHHTTS-HHHHHHHHHHH-GGGHHHHHHHTT----TTHHHHHHHHHHHHHHHTT-HHHHHHHHHHTTHHHHSSHHHHHHHHHHTTGGGTSTTS--

pLDDT: mean 70.65, std 20.36, range [36.31, 98.69]

Foldseek 3Di:
DVVVVVVVVVVVCVVPVPPPDDDDDDDDDDDDDDPPDQDQQPLVVLVVQLVVLVVQLVVLVVVLVVLVVQLVVLVVQLVPDDDPVSNVVSVVSNVVSVVVNVVSVVVSVVSVVSSVVSVVVSVCSNVCPPRDPPCPDVLVVVVVVPDPVVVSVLVVVVVVDDPVVSVVVVCVVDVVCVVVSCVVVPNDDDPVVVVVVVVVVLVVCVVVVNNVVVVVVCVVVCVVLVPPPVSVVVVCVVVVNVPPVVVVPD

Radius of gyration: 27.17 Å; chains: 1; bounding box: 60×45×84 Å

Sequence (250 aa):
MHSALIKILVGVAVGLGLTLTSATTATATPAPRAQEAAAAPDCSARSAALARARENYGHRSRVFTRARNAVLKAKRAEKRAKTRKAKRAKHKVVVRAKKRLSNQRTKLRRARANVATQRAALERCRNSSEPAPTAASPIEELCDIGIPLQVCTQLAALAGGTLQTTFGELCTAQPALAPLCDVLAGSVPGSTELRGLVTELHSVLDGIGLGHLLDDVLGEIGLTRLIGQTALEDLLNQLGLGGVLCGLLC